Protein AF-A0A8T4MKY1-F1 (afdb_monomer_lite)

Radius of gyration: 31.66 Å; chains: 1; bounding box: 61×60×86 Å

Foldseek 3Di:
DVVVVVVLVVVLVVVVVVVVVVVVVVVVVCVVVVVVVVVVCVVVLVVVCVLLVHHSPDPCVVLLVVQLVVQLVVQLVVVCPDPVCPPPVPVSNVVSNVVSSVVSSPDDPVRSVVVCVVVVVVVLLCVLVVVVVVLLCCLLPPDPDPVSSLVSLVSVLVVLVVVLVVVVVVVCVPDPPPCVVSNVSSVVSNVVSVVCNVCVVVVSVVVVVVVVVVVVVVVLVVQLVVLVVVLVVLVVVVVVPPDPVVSVVVNVVSVVVNVVSVVVD

Sequence (265 aa):
MIKKEIALIIFGVLLIGALIGFVSAASSLANDFGTMFDEFSGVISVFFSKILGESADSSMFFQRCLILLVVYGIIYTVLNRMSLFQGSSFLLFFTSAAVAVLGVKFLDADFIQAVLLPYAALGGSIAIFLPFLIYFMFVHTSVKGTFGRRAAWVVFALVFMAIYISKGFVSGEAGNDTTNWFGGMYIFGIILVICAFIFDSQIHMYFEYGKLGRTMSNFHQASYVTIVTELDKLEKARDAGMDTRTYHARKKVLMERLKEHASGM

Structure (mmCIF, N/CA/C/O backbone):
data_AF-A0A8T4MKY1-F1
#
_entry.id   AF-A0A8T4MKY1-F1
#
loop_
_atom_site.group_PDB
_atom_site.id
_atom_site.type_symbol
_atom_site.label_atom_id
_atom_site.label_alt_id
_atom_site.label_comp_id
_atom_site.label_asym_id
_atom_site.label_entity_id
_atom_site.label_seq_id
_atom_site.pdbx_PDB_ins_code
_atom_site.Cartn_x
_atom_site.Cartn_y
_atom_site.Cartn_z
_atom_site.occupancy
_atom_site.B_iso_or_equiv
_atom_site.auth_seq_id
_atom_site.auth_comp_id
_atom_site.auth_asym_id
_atom_site.auth_atom_id
_atom_site.pdbx_PDB_model_num
ATOM 1 N N . MET A 1 1 ? -31.139 -23.540 9.157 1.00 54.53 1 MET A N 1
ATOM 2 C CA . MET A 1 1 ? -29.686 -23.319 8.959 1.00 54.53 1 MET A CA 1
ATOM 3 C C . MET A 1 1 ? -29.259 -23.420 7.495 1.00 54.53 1 MET A C 1
ATOM 5 O O . MET A 1 1 ? -28.625 -22.487 7.027 1.00 54.53 1 MET A O 1
ATOM 9 N N . ILE A 1 2 ? -29.701 -24.436 6.746 1.00 58.06 2 ILE A N 1
ATOM 10 C CA . ILE A 1 2 ? -29.300 -24.723 5.348 1.00 58.06 2 ILE A CA 1
ATOM 11 C C . ILE A 1 2 ? -29.408 -23.525 4.368 1.00 58.06 2 ILE A C 1
ATOM 13 O O . ILE A 1 2 ? -28.548 -23.344 3.512 1.00 58.06 2 ILE A O 1
ATOM 17 N N . LYS A 1 3 ? -30.405 -22.636 4.513 1.00 65.62 3 LYS A N 1
ATOM 18 C CA . LYS A 1 3 ? -30.604 -21.498 3.586 1.00 65.62 3 LYS A CA 1
ATOM 19 C C . LYS A 1 3 ? -29.460 -20.468 3.581 1.00 65.62 3 LYS A C 1
ATOM 21 O O . LYS A 1 3 ? -29.221 -19.850 2.551 1.00 65.62 3 LYS A O 1
ATOM 26 N N . LYS A 1 4 ? -28.756 -20.270 4.706 1.00 62.97 4 LYS A N 1
ATOM 27 C CA . LYS A 1 4 ? -27.643 -19.301 4.785 1.00 62.97 4 LYS A CA 1
ATOM 28 C C . LYS A 1 4 ? -26.356 -19.843 4.166 1.00 62.97 4 LYS A C 1
ATOM 30 O O . LYS A 1 4 ? -25.626 -19.083 3.546 1.00 62.97 4 LYS A O 1
ATOM 35 N N . GLU A 1 5 ? -26.104 -21.140 4.306 1.00 66.31 5 GLU A N 1
ATOM 36 C CA . GLU A 1 5 ? -24.913 -21.787 3.744 1.00 66.31 5 GLU A CA 1
ATOM 37 C C . GLU A 1 5 ? -25.010 -21.889 2.221 1.00 66.31 5 GLU A C 1
ATOM 39 O O . GLU A 1 5 ? -24.061 -21.543 1.524 1.00 66.31 5 GLU A O 1
ATOM 44 N N . ILE A 1 6 ? -26.194 -22.226 1.696 1.00 73.44 6 ILE A N 1
ATOM 45 C CA . ILE A 1 6 ? -26.449 -22.232 0.248 1.00 73.44 6 ILE A CA 1
ATOM 46 C C . ILE A 1 6 ? -26.287 -20.825 -0.345 1.00 73.44 6 ILE A C 1
ATOM 48 O O . ILE A 1 6 ? -25.648 -20.671 -1.382 1.00 73.44 6 ILE A O 1
ATOM 52 N N . ALA A 1 7 ? -26.799 -19.785 0.323 1.00 66.44 7 ALA A N 1
ATOM 53 C CA . ALA A 1 7 ? -26.628 -18.407 -0.139 1.00 66.44 7 ALA A CA 1
ATOM 54 C C . ALA A 1 7 ? -25.150 -17.979 -0.185 1.00 66.44 7 ALA A C 1
ATOM 56 O O . ALA A 1 7 ? -24.751 -17.257 -1.093 1.00 66.44 7 ALA A O 1
ATOM 57 N N . LEU A 1 8 ? -24.332 -18.451 0.760 1.00 64.56 8 LEU A N 1
ATOM 58 C CA . LEU A 1 8 ? -22.906 -18.133 0.826 1.00 64.56 8 LEU A CA 1
ATOM 59 C C . LEU A 1 8 ? -22.108 -18.848 -0.275 1.00 64.56 8 LEU A C 1
ATOM 61 O O . LEU A 1 8 ? -21.219 -18.243 -0.867 1.00 64.56 8 LEU A O 1
ATOM 65 N N . ILE A 1 9 ? -22.473 -20.091 -0.608 1.00 70.06 9 ILE A N 1
ATOM 66 C CA . ILE A 1 9 ? -21.891 -20.834 -1.737 1.00 70.06 9 ILE A CA 1
ATOM 67 C C . ILE A 1 9 ? -22.265 -20.172 -3.065 1.00 70.06 9 ILE A C 1
ATOM 69 O O . ILE A 1 9 ? -21.386 -19.911 -3.881 1.00 70.06 9 ILE A O 1
ATOM 73 N N . ILE A 1 10 ? -23.546 -19.845 -3.265 1.00 72.19 10 ILE A N 1
ATOM 74 C CA . ILE A 1 10 ? -24.015 -19.161 -4.479 1.00 72.19 10 ILE A CA 1
ATOM 75 C C . ILE A 1 10 ? -23.297 -17.822 -4.635 1.00 72.19 10 ILE A C 1
ATOM 77 O O . ILE A 1 10 ? -22.797 -17.524 -5.713 1.00 72.19 10 ILE A O 1
ATOM 81 N N . PHE A 1 11 ? -23.185 -17.045 -3.556 1.00 68.19 11 PHE A N 1
ATOM 82 C CA . PHE A 1 11 ? -22.471 -15.774 -3.570 1.00 68.19 11 PHE A CA 1
ATOM 83 C C . PHE A 1 11 ? -20.975 -15.951 -3.870 1.00 68.19 11 PHE A C 1
ATOM 85 O O . PHE A 1 11 ? -20.428 -15.190 -4.660 1.00 68.19 11 PHE A O 1
ATOM 92 N N . GLY A 1 12 ? -20.322 -16.976 -3.313 1.00 69.25 12 GLY A N 1
ATOM 93 C CA . GLY A 1 12 ? -18.930 -17.307 -3.626 1.00 69.25 12 GLY A CA 1
ATOM 94 C C . GLY A 1 12 ? -18.722 -17.645 -5.104 1.00 69.25 12 GLY A C 1
ATOM 95 O O . GLY A 1 12 ? -17.809 -17.115 -5.728 1.00 69.25 12 GLY A O 1
ATOM 96 N N . VAL A 1 13 ? -19.609 -18.453 -5.691 1.00 67.81 13 VAL A N 1
ATOM 97 C CA . VAL A 1 13 ? -19.578 -18.788 -7.126 1.00 67.81 13 VAL A CA 1
ATOM 98 C C . VAL A 1 13 ? -19.809 -17.547 -7.993 1.00 67.81 13 VAL A C 1
ATOM 100 O O . VAL A 1 13 ? -19.106 -17.345 -8.980 1.00 67.81 13 VAL A O 1
ATOM 103 N N . LEU A 1 14 ? -20.743 -16.677 -7.601 1.00 57.62 14 LEU A N 1
ATOM 104 C CA . LEU A 1 14 ? -21.032 -15.421 -8.301 1.00 57.62 14 LEU A CA 1
ATOM 105 C C . LEU A 1 14 ? -19.845 -14.450 -8.240 1.00 57.62 14 LEU A C 1
ATOM 107 O O . LEU A 1 14 ? -19.533 -13.793 -9.229 1.00 57.62 14 LEU A O 1
ATOM 111 N N . LEU A 1 15 ? -19.145 -14.401 -7.105 1.00 58.69 15 LEU A N 1
ATOM 112 C CA . LEU A 1 15 ? -17.964 -13.564 -6.911 1.00 58.69 15 LEU A CA 1
ATOM 113 C C . LEU A 1 15 ? -16.771 -14.091 -7.722 1.00 58.69 15 LEU A C 1
ATOM 115 O O . LEU A 1 15 ? -16.086 -13.301 -8.362 1.00 58.69 15 LEU A O 1
ATOM 119 N N . ILE A 1 16 ? -16.577 -15.412 -7.797 1.00 59.62 16 ILE A N 1
ATOM 120 C CA . ILE A 1 16 ? -15.587 -16.030 -8.697 1.00 59.62 16 ILE A CA 1
ATOM 121 C C . ILE A 1 16 ? -15.914 -15.700 -10.162 1.00 59.62 16 ILE A C 1
ATOM 123 O O . ILE A 1 16 ? -15.028 -15.282 -10.904 1.00 59.62 16 ILE A O 1
ATOM 127 N N . GLY A 1 17 ? -17.182 -15.807 -10.571 1.00 56.41 17 GLY A N 1
ATOM 128 C CA . GLY A 1 17 ? -17.628 -15.429 -11.917 1.00 56.41 17 GLY A CA 1
ATOM 129 C C . GLY A 1 17 ? -17.399 -13.947 -12.234 1.00 56.41 17 GLY A C 1
ATOM 130 O O . GLY A 1 17 ? -16.915 -13.611 -13.313 1.00 56.41 17 GLY A O 1
ATOM 131 N N . ALA A 1 18 ? -17.668 -13.058 -11.274 1.00 51.75 18 ALA A N 1
ATOM 132 C CA . ALA A 1 18 ? -17.413 -11.626 -11.411 1.00 51.75 18 ALA A CA 1
ATOM 133 C C . ALA A 1 18 ? -15.913 -11.309 -11.517 1.00 51.75 18 ALA A C 1
ATOM 135 O O . ALA A 1 18 ? -15.527 -10.446 -12.301 1.00 51.75 18 ALA A O 1
ATOM 136 N N . LEU A 1 19 ? -15.059 -12.032 -10.785 1.00 48.94 19 LEU A N 1
ATOM 137 C CA . LEU A 1 19 ? -13.605 -11.894 -10.883 1.00 48.94 19 LEU A CA 1
ATOM 138 C C . LEU A 1 19 ? -13.069 -12.391 -1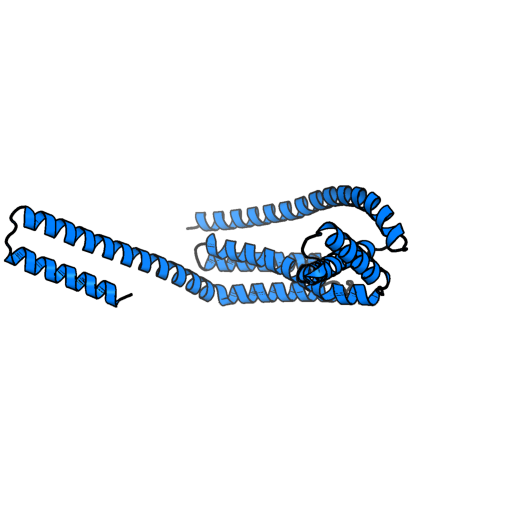2.233 1.00 48.94 19 LEU A C 1
ATOM 140 O O . LEU A 1 19 ? -12.197 -11.741 -12.802 1.00 48.94 19 LEU A O 1
ATOM 144 N N . ILE A 1 20 ? -13.627 -13.469 -12.798 1.00 52.19 20 ILE A N 1
ATOM 145 C CA . ILE A 1 20 ? -13.303 -13.921 -14.166 1.00 52.19 20 ILE A CA 1
ATOM 146 C C . ILE A 1 20 ? -13.695 -12.843 -15.188 1.00 52.19 20 ILE A C 1
ATOM 148 O O . ILE A 1 20 ? -12.909 -12.519 -16.078 1.00 52.19 20 ILE A O 1
ATOM 152 N N . GLY A 1 21 ? -14.874 -12.234 -15.021 1.00 49.88 21 GLY A N 1
ATOM 153 C CA . GLY A 1 21 ? -15.323 -11.104 -15.835 1.00 49.88 21 GLY A CA 1
ATOM 154 C C . GLY A 1 21 ? -14.415 -9.879 -15.709 1.00 49.88 21 GLY A C 1
ATOM 155 O O . GLY A 1 21 ? -14.129 -9.238 -16.712 1.00 49.88 21 GLY A O 1
ATOM 156 N N . PHE A 1 22 ? -13.892 -9.591 -14.515 1.00 46.44 22 PHE A N 1
ATOM 157 C CA . PHE A 1 22 ? -12.936 -8.503 -14.286 1.00 46.44 22 PHE A CA 1
ATOM 158 C C . PHE A 1 22 ? -11.580 -8.771 -14.954 1.00 46.44 22 PHE A C 1
ATOM 160 O O . PHE A 1 22 ? -10.978 -7.857 -15.506 1.00 46.44 22 PHE A O 1
ATOM 167 N N . VAL A 1 23 ? -11.119 -10.027 -14.967 1.00 53.25 23 VAL A N 1
ATOM 168 C CA . VAL A 1 23 ? -9.895 -10.443 -15.675 1.00 53.25 23 VAL A CA 1
ATOM 169 C C . VAL A 1 23 ? -10.087 -10.392 -17.198 1.00 53.25 23 VAL A C 1
ATOM 171 O O . VAL A 1 23 ? -9.196 -9.943 -17.915 1.00 53.25 23 VAL A O 1
ATOM 174 N N . SER A 1 24 ? -11.262 -10.768 -17.710 1.00 45.81 24 SER A N 1
ATOM 175 C CA . SER A 1 24 ? -11.603 -10.611 -19.134 1.00 45.81 24 S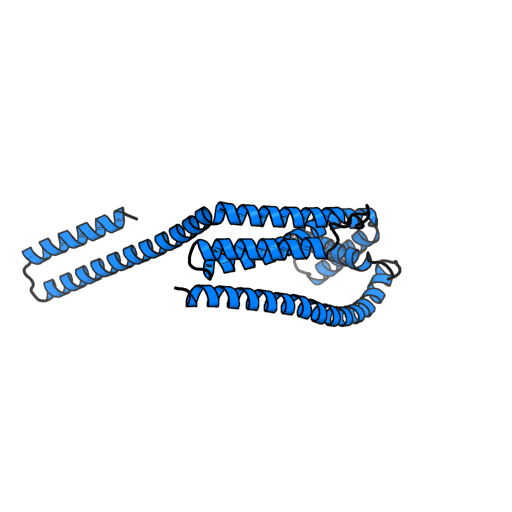ER A CA 1
ATOM 176 C C . SER A 1 24 ? -11.794 -9.145 -19.541 1.00 45.81 24 SER A C 1
ATOM 178 O O . SER A 1 24 ? -11.291 -8.725 -20.581 1.00 45.81 24 SER A O 1
ATOM 180 N N . ALA A 1 25 ? -12.436 -8.325 -18.710 1.00 48.34 25 ALA A N 1
ATOM 181 C CA . ALA A 1 25 ? -12.542 -6.886 -18.938 1.00 48.34 25 ALA A CA 1
ATOM 182 C C . ALA A 1 25 ? -11.169 -6.207 -18.864 1.00 48.34 25 ALA A C 1
ATOM 184 O O . ALA A 1 25 ? -10.906 -5.307 -19.651 1.00 48.34 25 ALA A O 1
ATOM 185 N N . ALA A 1 26 ? -10.262 -6.683 -18.004 1.00 48.16 26 ALA A N 1
ATOM 186 C CA . ALA A 1 26 ? -8.871 -6.248 -18.006 1.00 48.16 26 ALA A CA 1
ATOM 187 C C . ALA A 1 26 ? -8.167 -6.592 -19.326 1.00 48.16 26 ALA A C 1
ATOM 189 O O . ALA A 1 26 ? -7.368 -5.788 -19.777 1.00 48.16 26 ALA A O 1
ATOM 190 N N . SER A 1 27 ? -8.483 -7.717 -19.981 1.00 55.34 27 SER A N 1
ATOM 191 C CA . SER A 1 27 ? -7.930 -8.022 -21.311 1.00 55.34 27 SER A CA 1
ATOM 192 C C . SER A 1 27 ? -8.499 -7.133 -22.425 1.00 55.34 27 SER A C 1
ATOM 194 O O . SER A 1 27 ? -7.735 -6.655 -23.253 1.00 55.34 27 SER A O 1
ATOM 196 N N . SER A 1 28 ? -9.802 -6.824 -22.410 1.00 67.25 28 SER A N 1
ATOM 197 C CA . SER A 1 28 ? -10.401 -5.868 -23.358 1.00 67.25 28 SER A CA 1
ATOM 198 C C . SER A 1 28 ? -9.856 -4.457 -23.147 1.00 67.25 28 SER A C 1
ATOM 200 O O . SER A 1 28 ? -9.446 -3.804 -24.095 1.00 67.25 28 SER A O 1
ATOM 202 N N . LEU A 1 29 ? -9.788 -4.013 -21.892 1.00 55.62 29 LEU A N 1
ATOM 203 C CA . LEU A 1 29 ? -9.257 -2.706 -21.529 1.00 55.62 29 LEU A CA 1
ATOM 204 C C . LEU A 1 29 ? -7.748 -2.630 -21.786 1.00 55.62 29 LEU A C 1
ATOM 206 O O . LEU A 1 29 ? -7.271 -1.580 -22.185 1.00 55.62 29 LEU A O 1
ATOM 210 N N . ALA A 1 30 ? -7.000 -3.726 -21.622 1.00 60.38 30 ALA A N 1
ATOM 211 C CA . ALA A 1 30 ? -5.594 -3.809 -22.013 1.00 60.38 30 ALA A CA 1
ATOM 212 C C . ALA A 1 30 ? -5.409 -3.749 -23.533 1.00 60.38 30 ALA A C 1
ATOM 214 O O . ALA A 1 30 ? -4.438 -3.151 -23.976 1.00 60.38 30 ALA A O 1
ATOM 215 N N . ASN A 1 31 ? -6.325 -4.317 -24.322 1.00 72.38 31 ASN A N 1
ATOM 216 C CA . ASN A 1 31 ? -6.290 -4.198 -25.780 1.00 72.38 31 ASN A CA 1
ATOM 217 C C . ASN A 1 31 ? -6.609 -2.762 -26.225 1.00 72.38 31 ASN A C 1
ATOM 219 O O . ASN A 1 31 ? -5.872 -2.211 -27.037 1.00 72.38 31 ASN A O 1
ATOM 223 N N . ASP A 1 32 ? -7.628 -2.125 -25.639 1.00 73.19 32 ASP A N 1
ATOM 224 C CA . ASP A 1 32 ? -7.989 -0.731 -25.939 1.00 73.19 32 ASP A CA 1
ATOM 225 C C . ASP A 1 32 ? -6.877 0.243 -25.505 1.00 73.19 32 ASP A C 1
ATOM 227 O O . ASP A 1 32 ? -6.453 1.111 -26.274 1.00 73.19 32 ASP A O 1
ATOM 231 N N . PHE A 1 33 ? -6.325 0.058 -24.298 1.00 61.97 33 PHE A N 1
ATOM 232 C CA . PHE A 1 33 ? -5.139 0.794 -23.855 1.00 61.97 33 PHE A CA 1
ATOM 233 C C . PHE A 1 33 ? -3.919 0.483 -24.714 1.00 61.97 33 PHE A C 1
ATOM 235 O O . PHE A 1 33 ? -3.130 1.389 -24.951 1.00 61.97 33 PHE A O 1
ATOM 242 N N . GLY A 1 34 ? -3.769 -0.755 -25.184 1.00 72.69 34 GLY A N 1
ATOM 243 C CA . GLY A 1 34 ? -2.710 -1.167 -26.100 1.00 72.69 34 GLY A CA 1
ATOM 244 C C . GLY A 1 34 ? -2.767 -0.350 -27.380 1.00 72.69 34 GLY A C 1
ATOM 245 O O . GLY A 1 34 ? -1.807 0.339 -27.692 1.00 72.69 34 GLY A O 1
ATOM 246 N N . THR A 1 35 ? -3.930 -0.289 -28.031 1.00 79.00 35 THR A N 1
ATOM 247 C CA . THR A 1 35 ? -4.102 0.506 -29.256 1.00 79.00 35 THR A CA 1
ATOM 248 C C . THR A 1 35 ? -3.859 2.001 -29.042 1.00 79.00 35 THR A C 1
ATOM 250 O O . THR A 1 35 ? -3.150 2.626 -29.827 1.00 79.00 35 THR A O 1
ATOM 253 N N . MET A 1 36 ? -4.361 2.580 -27.943 1.00 73.44 36 MET A N 1
ATOM 254 C CA . MET A 1 36 ? -4.127 3.994 -27.625 1.00 73.44 36 MET A CA 1
ATOM 255 C C . MET A 1 36 ? -2.647 4.269 -27.315 1.00 73.44 36 MET A C 1
ATOM 257 O O . MET A 1 36 ? -2.106 5.323 -27.657 1.00 73.44 36 MET A O 1
ATOM 261 N N . PHE A 1 37 ? -1.980 3.324 -26.652 1.00 73.88 37 PHE A N 1
ATOM 262 C CA . PHE A 1 37 ? -0.567 3.418 -26.322 1.00 73.88 37 PHE A CA 1
ATOM 263 C C . PHE A 1 37 ? 0.320 3.215 -27.550 1.00 73.88 37 PHE A C 1
ATOM 265 O O . PHE A 1 37 ? 1.330 3.900 -27.669 1.00 73.88 37 PHE A O 1
ATOM 272 N N . ASP A 1 38 ? -0.058 2.353 -28.487 1.00 78.88 38 ASP A N 1
ATOM 273 C CA . ASP A 1 38 ? 0.660 2.146 -29.744 1.00 78.88 38 ASP A CA 1
ATOM 274 C C . ASP A 1 38 ? 0.634 3.424 -30.596 1.00 78.88 38 ASP A C 1
ATOM 276 O O . ASP A 1 38 ? 1.676 3.883 -31.067 1.00 78.88 38 ASP A O 1
ATOM 280 N N . GLU A 1 39 ? -0.519 4.093 -30.692 1.00 81.75 39 GLU A N 1
ATOM 281 C CA . GLU A 1 39 ? -0.634 5.389 -31.376 1.00 81.75 39 GLU A CA 1
ATOM 282 C C . GLU A 1 39 ? 0.199 6.487 -30.692 1.00 81.75 39 GLU A C 1
ATOM 284 O O . GLU A 1 39 ? 0.942 7.233 -31.341 1.00 81.75 39 GLU A O 1
ATOM 289 N N . PHE A 1 40 ? 0.123 6.572 -29.362 1.00 78.06 40 PHE A N 1
ATOM 290 C CA . PHE A 1 40 ? 0.871 7.558 -28.583 1.00 78.06 40 PHE A CA 1
ATOM 291 C C . PHE A 1 40 ? 2.386 7.302 -28.607 1.00 78.06 40 PHE A C 1
ATOM 293 O O . PHE A 1 40 ? 3.188 8.233 -28.748 1.00 78.06 40 PHE A O 1
ATOM 300 N N . SER A 1 41 ? 2.791 6.036 -28.512 1.00 77.06 41 SER A N 1
ATOM 301 C CA . SER A 1 41 ? 4.187 5.610 -28.571 1.00 77.06 41 SER A CA 1
ATOM 302 C C . SER A 1 41 ? 4.784 5.848 -29.955 1.00 77.06 41 SER A C 1
ATOM 304 O O . SER A 1 41 ? 5.953 6.213 -30.037 1.00 77.06 41 SER A O 1
ATOM 306 N N . GLY A 1 42 ? 3.995 5.782 -31.031 1.00 82.62 42 GLY A N 1
ATOM 307 C CA . GLY A 1 42 ? 4.419 6.187 -32.372 1.00 82.62 42 GLY A CA 1
ATOM 308 C C . GLY A 1 42 ? 4.912 7.638 -32.423 1.00 82.62 42 GLY A C 1
ATOM 309 O O . GLY A 1 42 ? 6.016 7.910 -32.893 1.00 82.62 42 GLY A O 1
ATOM 310 N N . VAL A 1 43 ? 4.153 8.584 -31.862 1.00 83.31 43 VAL A N 1
ATOM 311 C CA . VAL A 1 43 ? 4.543 10.009 -31.844 1.00 83.31 43 VAL A CA 1
ATOM 312 C C . VAL A 1 43 ? 5.746 10.251 -30.930 1.00 83.31 43 VAL A C 1
ATOM 314 O O . VAL A 1 43 ? 6.689 10.963 -31.291 1.00 83.31 43 VAL A O 1
ATOM 317 N N . ILE A 1 44 ? 5.738 9.639 -29.746 1.00 81.31 44 ILE A N 1
ATOM 318 C CA . ILE A 1 44 ? 6.810 9.792 -28.760 1.00 81.31 44 ILE A CA 1
ATOM 319 C C . ILE A 1 44 ? 8.113 9.157 -29.248 1.00 81.31 44 ILE A C 1
ATOM 321 O O . ILE A 1 44 ? 9.178 9.759 -29.108 1.00 81.31 44 ILE A O 1
ATOM 325 N N . SER A 1 45 ? 8.054 7.973 -29.853 1.00 82.38 45 SER A N 1
ATOM 326 C CA . SER A 1 45 ? 9.234 7.249 -30.331 1.00 82.38 45 SER A CA 1
ATOM 327 C C . SER A 1 45 ? 9.987 8.035 -31.399 1.00 82.38 45 SER A C 1
ATOM 329 O O . SER A 1 45 ? 11.213 8.064 -31.366 1.00 82.38 45 SER A O 1
ATOM 331 N N . VAL A 1 46 ? 9.307 8.773 -32.284 1.00 84.69 46 VAL A N 1
ATOM 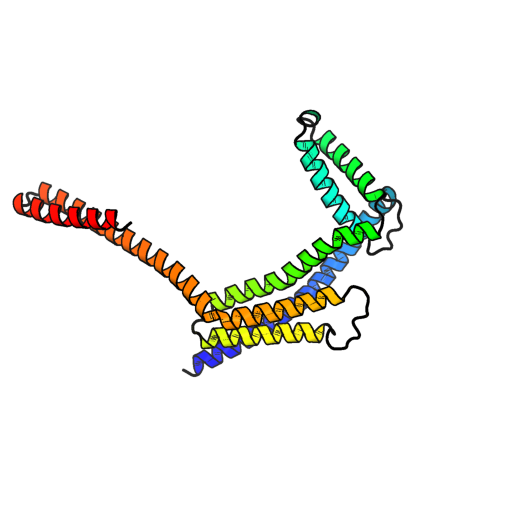332 C CA . VAL A 1 46 ? 9.974 9.642 -33.272 1.00 84.69 46 VAL A CA 1
ATOM 333 C C . VAL A 1 46 ? 10.750 10.774 -32.593 1.00 84.69 46 VAL A C 1
ATOM 335 O O . VAL A 1 46 ? 11.857 11.112 -33.016 1.00 84.69 46 VAL A O 1
ATOM 338 N N . PHE A 1 47 ? 10.203 11.362 -31.529 1.00 84.44 47 PHE A N 1
ATOM 339 C CA . PHE A 1 47 ? 10.881 12.426 -30.788 1.00 84.44 47 PHE A CA 1
ATOM 340 C C . PHE A 1 47 ? 12.083 11.889 -29.999 1.00 84.44 47 PHE A C 1
ATOM 342 O O . PHE A 1 47 ? 13.186 12.432 -30.077 1.00 84.44 47 PHE A O 1
ATOM 349 N N . PHE A 1 48 ? 11.891 10.786 -29.277 1.00 82.81 48 PHE A N 1
ATOM 350 C CA . PHE A 1 48 ? 12.925 10.202 -28.427 1.00 82.81 48 PHE A CA 1
ATOM 351 C C . PHE A 1 48 ? 14.001 9.446 -29.207 1.00 82.81 48 PHE A C 1
ATOM 353 O O . PHE A 1 48 ? 15.155 9.504 -28.800 1.00 82.81 48 PHE A O 1
ATOM 360 N N . SER A 1 49 ? 13.688 8.801 -30.332 1.00 83.88 49 SER A N 1
ATOM 361 C CA . SER A 1 49 ? 14.701 8.147 -31.181 1.00 83.88 49 SER A CA 1
ATOM 362 C C . SER A 1 49 ? 15.726 9.155 -31.702 1.00 83.88 49 SER A C 1
ATOM 364 O O . SER A 1 49 ? 16.924 8.881 -31.692 1.00 83.88 49 SER A O 1
ATOM 366 N N . LYS A 1 50 ? 15.291 10.376 -32.044 1.00 86.94 50 LYS A N 1
ATOM 367 C CA . LYS A 1 50 ? 16.194 11.473 -32.432 1.00 86.94 50 LYS A CA 1
ATOM 368 C C . LYS A 1 50 ? 17.076 11.969 -31.285 1.00 86.94 50 LYS A C 1
ATOM 370 O O . LYS A 1 50 ? 18.214 12.361 -31.526 1.00 86.94 50 LYS A O 1
ATOM 375 N N . ILE A 1 51 ? 16.564 11.981 -30.054 1.00 84.44 51 ILE A N 1
ATOM 376 C CA . ILE A 1 51 ? 17.285 12.504 -28.881 1.00 84.44 51 ILE A CA 1
ATOM 377 C C . ILE A 1 51 ? 18.239 11.455 -28.294 1.00 84.44 51 ILE A C 1
ATOM 379 O O . ILE A 1 51 ? 19.400 11.758 -28.002 1.00 84.44 51 ILE A O 1
ATOM 383 N N . LEU A 1 52 ? 17.753 10.225 -28.132 1.00 80.62 52 LEU A N 1
ATOM 384 C CA . LEU A 1 52 ? 18.488 9.102 -27.554 1.00 80.62 52 LEU A CA 1
ATOM 385 C C . LEU A 1 52 ? 19.420 8.431 -28.575 1.00 80.62 52 LEU A C 1
ATOM 387 O O . LEU A 1 52 ? 20.413 7.839 -28.170 1.00 80.62 52 LEU A O 1
ATOM 391 N N . GLY A 1 53 ? 19.175 8.603 -29.879 1.00 77.25 53 GLY A N 1
ATOM 392 C CA . GLY A 1 53 ? 20.063 8.138 -30.949 1.00 77.25 53 GLY A CA 1
ATOM 393 C C . GLY A 1 53 ? 19.963 6.643 -31.259 1.00 77.25 53 GLY A C 1
ATOM 394 O O . GLY A 1 53 ? 20.893 6.093 -31.839 1.00 77.25 53 GLY A O 1
ATOM 395 N N . GLU A 1 54 ? 18.865 5.990 -30.880 1.00 69.94 54 GLU A N 1
ATOM 396 C CA . GLU A 1 54 ? 18.664 4.546 -31.036 1.00 69.94 54 GLU A CA 1
ATOM 397 C C . GLU A 1 54 ? 17.361 4.265 -31.804 1.00 69.94 54 GLU A C 1
ATOM 399 O O . GLU A 1 54 ? 16.377 5.003 -31.672 1.00 69.94 54 GLU A O 1
ATOM 404 N N . SER A 1 55 ? 17.363 3.223 -32.641 1.00 59.34 55 SER A N 1
ATOM 405 C CA . SER A 1 55 ? 16.188 2.765 -33.388 1.00 59.34 55 SER A CA 1
ATOM 406 C C . SER A 1 55 ? 15.085 2.301 -32.429 1.00 59.34 55 SER A C 1
ATOM 408 O O . SER A 1 55 ? 15.345 1.590 -31.462 1.00 59.34 55 SER A O 1
ATOM 410 N N . ALA A 1 56 ? 13.842 2.693 -32.719 1.00 56.16 56 ALA A N 1
ATOM 411 C CA . ALA A 1 56 ? 12.640 2.495 -31.898 1.00 56.16 56 ALA A CA 1
ATOM 412 C C . ALA A 1 56 ? 12.190 1.026 -31.707 1.00 56.16 56 ALA A C 1
ATOM 414 O O . ALA A 1 56 ? 11.087 0.784 -31.230 1.00 56.16 56 ALA A O 1
ATOM 415 N N . ASP A 1 57 ? 13.021 0.051 -32.069 1.00 57.94 57 ASP A N 1
ATOM 416 C CA . ASP A 1 57 ? 12.619 -1.350 -32.237 1.00 57.94 57 ASP A CA 1
ATOM 417 C C . ASP A 1 57 ? 12.691 -2.209 -30.965 1.00 57.94 57 ASP A C 1
ATOM 419 O O . ASP A 1 57 ? 12.495 -3.419 -31.022 1.00 57.94 57 ASP A O 1
ATOM 423 N N . SER A 1 58 ? 12.982 -1.649 -29.792 1.00 61.84 58 SER A N 1
ATOM 424 C CA . SER A 1 58 ? 13.339 -2.472 -28.636 1.00 61.84 58 SER A CA 1
ATOM 425 C C . SER A 1 58 ? 12.432 -2.234 -27.438 1.00 61.84 58 SER A C 1
ATOM 427 O O . SER A 1 58 ? 12.145 -1.108 -27.034 1.00 61.84 58 SER A O 1
ATOM 429 N N . SER A 1 59 ? 12.059 -3.332 -26.785 1.00 71.81 59 SER A N 1
ATOM 430 C CA . SER A 1 59 ? 11.493 -3.395 -25.430 1.00 71.81 59 SER A CA 1
ATOM 431 C C . SER A 1 59 ? 12.209 -2.497 -24.398 1.00 71.81 59 SER A C 1
ATOM 433 O O . SER A 1 59 ? 11.655 -2.206 -23.336 1.00 71.81 59 SER A O 1
ATOM 435 N N . MET A 1 60 ? 13.417 -2.018 -24.712 1.00 81.44 60 MET A N 1
ATOM 436 C CA . MET A 1 60 ? 14.213 -1.093 -23.912 1.00 81.44 60 MET A CA 1
ATOM 437 C C . MET A 1 60 ? 13.793 0.377 -24.030 1.00 81.44 60 MET A C 1
ATOM 439 O O . MET A 1 60 ? 14.141 1.166 -23.153 1.00 81.44 60 MET A O 1
ATOM 443 N N . PHE A 1 61 ? 13.026 0.775 -25.050 1.00 83.50 61 PHE A N 1
ATOM 444 C CA . PHE A 1 61 ? 12.566 2.160 -25.193 1.00 83.50 61 PHE A CA 1
ATOM 445 C C . PHE A 1 61 ? 11.782 2.617 -23.958 1.00 83.50 61 PHE A C 1
ATOM 447 O O . PHE A 1 61 ? 12.121 3.609 -23.309 1.00 83.50 61 PHE A O 1
ATOM 454 N N . PHE A 1 62 ? 10.778 1.826 -23.574 1.00 82.38 62 PHE A N 1
ATOM 455 C CA . PHE A 1 62 ? 9.955 2.097 -22.400 1.00 82.38 62 PHE A CA 1
ATOM 456 C C . PHE A 1 62 ? 10.783 2.104 -21.108 1.00 82.38 62 PHE A C 1
ATOM 458 O O . PHE A 1 62 ? 10.627 2.984 -20.260 1.00 82.38 62 PHE A O 1
ATOM 465 N N . GLN A 1 63 ? 11.714 1.156 -20.987 1.00 87.12 63 GLN A N 1
ATOM 466 C CA . GLN A 1 63 ? 12.637 1.037 -19.859 1.00 87.12 63 GLN A CA 1
ATOM 467 C C . GLN A 1 63 ? 13.508 2.292 -19.694 1.00 87.12 63 GLN A C 1
ATOM 469 O O . GLN A 1 63 ? 13.616 2.838 -18.594 1.00 87.12 63 GLN A O 1
ATOM 474 N N . ARG A 1 64 ? 14.067 2.807 -20.795 1.00 88.12 64 ARG A N 1
ATOM 475 C CA . ARG A 1 64 ? 14.862 4.042 -20.817 1.00 88.12 64 ARG A CA 1
ATOM 476 C C . ARG A 1 64 ? 14.023 5.274 -20.502 1.00 88.12 64 ARG A C 1
ATOM 478 O O . ARG A 1 64 ? 14.480 6.120 -19.737 1.00 88.12 64 ARG A O 1
ATOM 485 N N . CYS A 1 65 ? 12.796 5.369 -21.016 1.00 87.00 65 CYS A N 1
ATOM 486 C CA . CYS A 1 65 ? 11.873 6.448 -20.654 1.00 87.00 65 CYS A CA 1
ATOM 487 C C . CYS A 1 65 ? 11.572 6.457 -19.149 1.00 87.00 65 CYS A C 1
ATOM 489 O O . CYS A 1 65 ? 11.572 7.521 -18.528 1.00 87.00 65 CYS A O 1
ATOM 491 N N . LEU A 1 66 ? 11.363 5.284 -18.547 1.00 87.31 66 LEU A N 1
ATOM 492 C CA . LEU A 1 66 ? 11.101 5.168 -17.114 1.00 87.31 66 LEU A CA 1
ATOM 493 C C . LEU A 1 66 ? 12.314 5.613 -16.288 1.00 87.31 66 LEU A C 1
ATOM 495 O O . LEU A 1 66 ? 12.165 6.423 -15.372 1.00 87.31 66 LEU A O 1
ATOM 499 N N . ILE A 1 67 ? 13.521 5.165 -16.649 1.00 90.88 67 ILE A N 1
ATOM 500 C CA . ILE A 1 67 ? 14.756 5.624 -15.995 1.00 90.88 67 ILE A CA 1
ATOM 501 C C . ILE A 1 67 ? 14.946 7.130 -16.181 1.00 90.88 67 ILE A C 1
ATOM 503 O O . ILE A 1 67 ? 15.305 7.813 -15.226 1.00 90.88 67 ILE A O 1
ATOM 507 N N . LEU A 1 68 ? 14.658 7.672 -17.365 1.00 92.25 68 LEU A N 1
ATOM 508 C CA . LEU A 1 68 ? 14.754 9.105 -17.633 1.00 92.25 68 LEU A CA 1
ATOM 509 C C . LEU A 1 68 ? 13.851 9.915 -16.705 1.00 92.25 68 LEU A C 1
ATOM 511 O O . LEU A 1 68 ? 14.309 10.912 -16.154 1.00 92.25 68 LEU A O 1
ATOM 515 N N . LEU A 1 69 ? 12.614 9.469 -16.468 1.00 91.50 69 LEU A N 1
ATOM 516 C CA . LEU A 1 69 ? 11.708 10.115 -15.514 1.00 91.50 69 LEU A CA 1
ATOM 517 C C . LEU A 1 69 ? 12.232 10.046 -14.074 1.00 91.50 69 LEU A C 1
ATOM 519 O O . LEU A 1 69 ? 12.161 11.042 -13.352 1.00 91.50 69 LEU A O 1
ATOM 523 N N . VAL A 1 70 ? 12.784 8.902 -13.659 1.00 91.62 70 VAL A N 1
ATOM 524 C CA . VAL A 1 70 ? 13.366 8.731 -12.316 1.00 91.62 70 VAL A CA 1
ATOM 525 C C . VAL A 1 70 ? 14.579 9.646 -12.129 1.00 91.62 70 VAL A C 1
ATOM 527 O O . VAL A 1 70 ? 14.634 10.411 -11.165 1.00 91.62 70 VAL A O 1
ATOM 530 N N . VAL A 1 71 ? 15.529 9.616 -13.066 1.00 94.56 71 VAL A N 1
ATOM 531 C CA . VAL A 1 71 ? 16.746 10.439 -13.041 1.00 94.56 71 VAL A CA 1
ATOM 532 C C . VAL A 1 71 ? 16.389 11.925 -13.085 1.00 94.56 71 VAL A C 1
ATOM 534 O O . VAL A 1 71 ? 16.905 12.702 -12.281 1.00 94.56 71 VAL A O 1
ATOM 537 N N . TYR A 1 72 ? 15.449 12.315 -13.950 1.00 96.19 72 TYR A N 1
ATOM 538 C CA . TYR A 1 72 ? 14.911 13.671 -14.003 1.00 96.19 72 TYR A CA 1
ATOM 539 C C . TYR A 1 72 ? 14.325 14.105 -12.657 1.00 96.19 72 TYR A C 1
ATOM 541 O O . TYR A 1 72 ? 14.692 15.163 -12.152 1.00 96.19 72 TYR A O 1
ATOM 549 N N . GLY A 1 73 ? 13.469 13.287 -12.037 1.00 94.81 73 GLY A N 1
ATOM 550 C CA . GLY A 1 73 ? 12.851 13.602 -10.748 1.00 94.81 73 GLY A CA 1
ATOM 551 C C . GLY A 1 73 ? 13.874 13.798 -9.625 1.00 94.81 73 GLY A C 1
ATOM 552 O O . GLY A 1 73 ? 13.749 14.736 -8.831 1.00 94.81 73 GLY A O 1
ATOM 553 N N . ILE A 1 74 ? 14.919 12.965 -9.587 1.00 96.50 74 ILE A N 1
ATOM 554 C CA . ILE A 1 74 ? 16.020 13.090 -8.621 1.00 96.50 74 ILE A CA 1
ATOM 555 C C . ILE A 1 74 ? 16.789 14.395 -8.859 1.00 96.50 74 ILE A C 1
ATOM 557 O O . ILE A 1 74 ? 16.921 15.196 -7.933 1.00 96.50 74 ILE A O 1
ATOM 561 N N . ILE A 1 75 ? 17.250 14.645 -10.090 1.00 97.88 75 ILE A N 1
ATOM 562 C CA . ILE A 1 75 ? 18.019 15.852 -10.432 1.00 97.88 75 ILE A CA 1
ATOM 563 C C . ILE A 1 75 ? 17.190 17.107 -10.163 1.00 97.88 75 ILE A C 1
ATOM 565 O O . ILE A 1 75 ? 17.677 18.031 -9.517 1.00 97.88 75 ILE A O 1
ATOM 569 N N . TYR A 1 76 ? 15.930 17.133 -10.600 1.00 97.62 76 TYR A N 1
ATOM 570 C CA . TYR A 1 76 ? 15.014 18.245 -10.364 1.00 97.62 76 TYR A CA 1
ATOM 571 C C . TYR A 1 76 ? 14.870 18.532 -8.866 1.00 97.62 76 TYR A C 1
ATOM 573 O O . TYR A 1 76 ? 15.004 19.676 -8.437 1.00 97.62 76 TYR A O 1
ATOM 581 N N . THR A 1 77 ? 14.664 17.494 -8.048 1.00 97.25 77 THR A N 1
ATOM 582 C CA . THR A 1 77 ? 14.520 17.637 -6.591 1.00 97.25 77 THR A CA 1
ATOM 583 C C . THR A 1 77 ? 15.787 18.188 -5.940 1.00 97.25 77 THR A C 1
ATOM 585 O O . THR A 1 77 ? 15.695 19.022 -5.038 1.00 97.25 77 THR A O 1
ATOM 588 N N . VAL A 1 78 ? 16.965 17.748 -6.391 1.00 97.94 78 VAL A N 1
ATOM 589 C CA . VAL A 1 78 ? 18.257 18.233 -5.889 1.00 97.94 78 VAL A CA 1
ATOM 590 C C . VAL A 1 78 ? 18.487 19.689 -6.297 1.00 97.94 78 VAL A C 1
ATOM 592 O O . VAL A 1 78 ? 18.739 20.527 -5.431 1.00 97.94 78 VAL A O 1
ATOM 595 N N . LEU A 1 79 ? 18.336 20.018 -7.584 1.00 97.44 79 LEU A N 1
ATOM 596 C CA . LEU A 1 79 ? 18.539 21.375 -8.099 1.00 97.44 79 LEU A CA 1
ATOM 597 C C . LEU A 1 79 ? 17.546 22.377 -7.490 1.00 97.44 79 LEU A C 1
ATOM 599 O O . LEU A 1 79 ? 17.933 23.500 -7.181 1.00 97.44 79 LEU A O 1
ATOM 603 N N . ASN A 1 80 ? 16.301 21.967 -7.223 1.00 97.56 80 ASN A N 1
ATOM 604 C CA . ASN A 1 80 ? 15.285 22.821 -6.598 1.00 97.56 80 ASN A CA 1
ATOM 605 C C . ASN A 1 80 ? 15.653 23.259 -5.165 1.00 97.56 80 ASN A C 1
ATOM 607 O O . ASN A 1 80 ? 15.148 24.262 -4.666 1.00 97.56 80 ASN A O 1
ATOM 611 N N . ARG A 1 81 ? 16.535 22.520 -4.478 1.00 97.31 81 ARG A N 1
ATOM 612 C CA . ARG A 1 81 ? 17.019 22.893 -3.139 1.00 97.31 81 ARG A CA 1
ATOM 613 C C . ARG A 1 81 ? 18.193 23.873 -3.176 1.00 97.31 81 ARG A C 1
ATOM 615 O O . ARG A 1 81 ? 18.529 24.438 -2.139 1.00 97.31 81 ARG A O 1
ATOM 622 N N . MET A 1 82 ? 18.816 24.087 -4.334 1.00 97.81 82 MET A N 1
ATOM 623 C CA . MET A 1 82 ? 19.954 24.993 -4.478 1.00 97.81 82 MET A CA 1
ATOM 624 C C . MET A 1 82 ? 19.473 26.436 -4.657 1.00 97.81 82 MET A C 1
ATOM 626 O O . MET A 1 82 ? 18.632 26.714 -5.509 1.00 97.81 82 MET A O 1
ATOM 630 N N . SER A 1 83 ? 20.059 27.374 -3.909 1.00 97.75 83 SER A N 1
ATOM 631 C CA . SER A 1 83 ? 19.722 28.807 -3.984 1.00 97.75 83 SER A CA 1
ATOM 632 C C . SER A 1 83 ? 19.890 29.401 -5.387 1.00 97.75 83 SER A C 1
ATOM 634 O O . SER A 1 83 ? 19.151 30.304 -5.756 1.00 97.75 83 SER A O 1
ATOM 636 N N . LEU A 1 84 ? 20.802 28.853 -6.199 1.00 97.00 84 LEU A N 1
ATOM 637 C CA . LEU A 1 84 ? 21.049 29.282 -7.582 1.00 97.00 84 LEU A CA 1
ATOM 638 C C . LEU A 1 84 ? 19.844 29.104 -8.520 1.00 97.00 84 LEU A C 1
ATOM 640 O O . LEU A 1 84 ? 19.737 29.823 -9.508 1.00 97.00 84 LEU A O 1
ATOM 644 N N . PHE A 1 85 ? 18.949 28.157 -8.225 1.00 96.06 85 PHE A N 1
ATOM 645 C CA . PHE A 1 85 ? 17.763 27.877 -9.043 1.00 96.06 85 PHE A CA 1
ATOM 646 C C . PHE A 1 85 ? 16.468 28.410 -8.408 1.00 96.06 85 PHE A C 1
ATOM 648 O O . PHE A 1 85 ? 15.386 28.259 -8.980 1.00 96.06 85 PHE A O 1
ATOM 655 N N . GLN A 1 86 ? 16.559 29.066 -7.244 1.00 93.31 86 GLN A N 1
ATOM 656 C CA . GLN A 1 86 ? 15.413 29.695 -6.593 1.00 93.31 86 GLN A CA 1
ATOM 657 C C . GLN A 1 86 ? 15.029 30.970 -7.357 1.00 93.31 86 GLN A C 1
ATOM 659 O O . GLN A 1 86 ? 15.719 31.981 -7.292 1.00 93.31 86 GLN A O 1
ATOM 664 N N . GLY A 1 87 ? 13.922 30.911 -8.103 1.00 94.06 87 GLY A N 1
ATOM 665 C CA . GLY A 1 87 ? 13.350 32.057 -8.824 1.00 94.06 87 GLY A CA 1
ATOM 666 C C . GLY A 1 87 ? 13.158 31.852 -10.328 1.00 94.06 87 GLY A C 1
ATOM 667 O O . GLY A 1 87 ? 12.445 32.630 -10.954 1.00 94.06 87 GLY A O 1
ATOM 668 N N . SER A 1 88 ? 13.723 30.794 -10.918 1.00 96.56 88 SER A N 1
ATOM 669 C CA . SER A 1 88 ? 13.585 30.506 -12.352 1.00 96.56 88 SER A CA 1
ATOM 670 C C . SER A 1 88 ? 13.223 29.039 -12.612 1.00 96.56 88 SER A C 1
ATOM 672 O O . SER A 1 88 ? 14.039 28.227 -13.046 1.00 96.56 88 SER A O 1
ATOM 674 N N . SER A 1 89 ? 11.944 28.693 -12.416 1.00 95.81 89 SER A N 1
ATOM 675 C CA . SER A 1 89 ? 11.424 27.334 -12.664 1.00 95.81 89 SER A CA 1
ATOM 676 C C . SER A 1 89 ? 11.703 26.831 -14.085 1.00 95.81 89 SER A C 1
ATOM 678 O O . SER A 1 89 ? 11.906 25.638 -14.290 1.00 95.81 89 SER A O 1
ATOM 680 N N . PHE A 1 90 ? 11.775 27.743 -15.060 1.00 96.44 90 PHE A N 1
ATOM 681 C CA . PHE A 1 90 ? 12.154 27.421 -16.434 1.00 96.44 90 PHE A CA 1
ATOM 682 C C . PHE A 1 90 ? 13.605 26.925 -16.527 1.00 96.44 90 PHE A C 1
ATOM 684 O O . PHE A 1 90 ? 13.851 25.849 -17.063 1.00 96.44 90 PHE A O 1
ATOM 691 N N . LEU A 1 91 ? 14.568 27.655 -15.951 1.00 97.31 91 LEU A N 1
ATOM 692 C CA . LEU A 1 91 ? 15.978 27.250 -15.951 1.00 97.31 91 LEU A CA 1
ATOM 693 C C . LEU A 1 91 ? 16.153 25.898 -15.242 1.00 97.31 91 LEU A C 1
ATOM 695 O O . LEU A 1 91 ? 16.854 25.021 -15.748 1.00 97.31 91 LEU A O 1
ATOM 699 N N . LEU A 1 92 ? 15.473 25.720 -14.105 1.00 97.00 92 LEU A N 1
ATOM 700 C CA . LEU A 1 92 ? 15.455 24.474 -13.340 1.00 97.00 92 LEU A CA 1
ATOM 701 C C . LEU A 1 92 ? 14.963 23.291 -14.190 1.00 97.00 92 LEU A C 1
ATOM 703 O O . LEU A 1 92 ? 15.624 22.252 -14.240 1.00 97.00 92 LEU A O 1
ATOM 707 N N . PHE A 1 93 ? 13.837 23.458 -14.889 1.00 97.19 93 PHE A N 1
ATOM 708 C CA . PHE A 1 93 ? 13.258 22.437 -15.764 1.00 97.19 93 PHE A CA 1
ATOM 709 C C . PHE A 1 93 ? 14.209 22.048 -16.904 1.00 97.19 93 PHE A C 1
ATOM 711 O O . PHE A 1 93 ? 14.526 20.873 -17.066 1.00 97.19 93 PHE A O 1
ATOM 718 N N . PHE A 1 94 ? 14.727 23.020 -17.663 1.00 97.56 94 PHE A N 1
ATOM 719 C CA . PHE A 1 94 ? 15.606 22.728 -18.803 1.00 97.56 94 PHE A CA 1
ATOM 720 C C . PHE A 1 94 ? 16.938 22.117 -18.375 1.00 97.56 94 PHE A C 1
ATOM 722 O O . PHE A 1 94 ? 17.416 21.184 -19.017 1.00 97.56 94 PHE A O 1
ATOM 729 N N . THR A 1 95 ? 17.518 22.599 -17.274 1.00 97.69 95 THR A N 1
ATOM 730 C CA . THR A 1 95 ? 18.787 22.066 -16.761 1.00 97.69 95 THR A CA 1
ATOM 731 C C . THR A 1 95 ? 18.612 20.628 -16.282 1.00 97.69 95 THR A C 1
ATOM 733 O O . THR A 1 95 ? 19.388 19.756 -16.665 1.00 97.69 95 THR A O 1
ATOM 736 N N . SER A 1 96 ? 17.564 20.345 -15.502 1.00 97.75 96 SER A N 1
ATOM 737 C CA . SER A 1 96 ? 17.283 18.980 -15.038 1.00 97.75 96 SER A CA 1
ATOM 738 C C . SER A 1 96 ? 16.957 18.028 -16.190 1.00 97.75 96 SER A C 1
ATOM 740 O O . SER A 1 96 ? 17.482 16.916 -16.216 1.00 97.75 96 SER A O 1
ATOM 742 N N . ALA A 1 97 ? 16.173 18.469 -17.179 1.00 95.56 97 ALA A N 1
ATOM 743 C CA . ALA A 1 97 ? 15.871 17.685 -18.374 1.00 95.56 97 ALA A CA 1
ATOM 744 C C . ALA A 1 97 ? 17.129 17.388 -19.203 1.00 95.56 97 ALA A C 1
ATOM 746 O O . ALA A 1 97 ? 17.352 16.239 -19.579 1.00 95.56 97 ALA A O 1
ATOM 747 N N . ALA A 1 98 ? 17.986 18.386 -19.443 1.00 96.81 98 ALA A N 1
ATOM 748 C CA . ALA A 1 98 ? 19.223 18.208 -20.200 1.00 96.81 98 ALA A CA 1
ATOM 749 C C . ALA A 1 98 ? 20.177 17.218 -19.516 1.00 96.81 98 ALA A C 1
ATOM 751 O O . ALA A 1 98 ? 20.684 16.304 -20.167 1.00 96.81 98 ALA A O 1
ATOM 752 N N . VAL A 1 99 ? 20.381 17.353 -18.200 1.00 97.56 99 VAL A N 1
ATOM 753 C CA . VAL A 1 99 ? 21.242 16.435 -17.437 1.00 97.56 99 VAL A CA 1
ATOM 754 C C . VAL A 1 99 ? 20.644 15.025 -17.406 1.00 97.56 99 VAL A C 1
ATOM 756 O O . VAL A 1 99 ? 21.384 14.061 -17.567 1.00 97.56 99 VAL A O 1
ATOM 759 N N . ALA A 1 100 ? 19.321 14.880 -17.269 1.00 96.50 100 ALA A N 1
ATOM 760 C CA . ALA A 1 100 ? 18.668 13.571 -17.294 1.00 96.50 100 ALA A CA 1
ATOM 761 C C . ALA A 1 100 ? 18.787 12.875 -18.660 1.00 96.50 100 ALA A C 1
ATOM 763 O O . ALA A 1 100 ? 19.139 11.698 -18.717 1.00 96.50 100 ALA A O 1
ATOM 764 N N . VAL A 1 101 ? 18.553 13.604 -19.757 1.00 94.75 101 VAL A N 1
ATOM 765 C CA . VAL A 1 101 ? 18.710 13.090 -21.128 1.00 94.75 101 VAL A CA 1
ATOM 766 C C . VAL A 1 101 ? 20.149 12.644 -21.377 1.00 94.75 101 VAL A C 1
ATOM 768 O O . VAL A 1 101 ? 20.365 11.542 -21.876 1.00 94.75 101 VAL A O 1
ATOM 771 N N . LEU A 1 102 ? 21.133 13.468 -21.002 1.00 94.69 102 LEU A N 1
ATOM 772 C CA . LEU A 1 102 ? 22.547 13.110 -21.128 1.00 94.69 102 LEU A CA 1
ATOM 773 C C . LEU A 1 102 ? 22.898 11.899 -20.263 1.00 94.69 102 LEU A C 1
ATOM 775 O O . LEU A 1 102 ? 23.588 11.004 -20.738 1.00 94.69 102 LEU A O 1
ATOM 779 N N . GLY A 1 103 ? 22.392 11.847 -19.030 1.00 94.56 103 GLY A N 1
ATOM 780 C CA . GLY A 1 103 ? 22.621 10.737 -18.112 1.00 94.56 103 GLY A CA 1
ATOM 781 C C . GLY A 1 103 ? 22.137 9.408 -18.681 1.00 94.56 103 GLY A C 1
ATOM 782 O O . GLY A 1 103 ? 22.897 8.449 -18.692 1.00 94.56 103 GLY A O 1
ATOM 783 N N . VAL A 1 104 ? 20.909 9.358 -19.206 1.00 93.00 104 VAL A N 1
ATOM 784 C CA . VAL A 1 104 ? 20.326 8.120 -19.751 1.00 93.00 104 VAL A CA 1
ATOM 785 C C . VAL A 1 104 ? 20.926 7.723 -21.097 1.00 93.00 104 VAL A C 1
ATOM 787 O O . VAL A 1 104 ? 21.074 6.533 -21.357 1.00 93.00 104 VAL A O 1
ATOM 790 N N . LYS A 1 105 ? 21.316 8.689 -21.938 1.00 91.25 105 LYS A N 1
ATOM 791 C CA . LYS A 1 105 ? 21.879 8.427 -23.273 1.00 91.25 105 LYS A CA 1
ATOM 792 C C . LYS A 1 105 ? 23.123 7.533 -23.253 1.00 91.25 105 LYS A C 1
ATOM 794 O O . LYS A 1 105 ? 23.345 6.793 -24.203 1.00 91.25 105 LYS A O 1
ATOM 799 N N . PHE A 1 106 ? 23.937 7.624 -22.205 1.00 91.75 106 PHE A N 1
ATOM 800 C CA . PHE A 1 106 ? 25.188 6.871 -22.090 1.00 91.75 106 PHE A CA 1
ATOM 801 C C . PHE A 1 106 ? 25.083 5.646 -21.172 1.00 91.75 106 PHE A C 1
ATOM 803 O O . PHE A 1 106 ? 26.108 5.045 -20.857 1.00 91.75 106 PHE A O 1
ATOM 810 N N . LEU A 1 107 ? 23.879 5.277 -20.719 1.00 91.44 107 LEU A N 1
ATOM 811 C CA . LEU A 1 107 ? 23.702 4.063 -19.926 1.00 91.44 107 LEU A CA 1
ATOM 812 C C . LEU A 1 107 ? 23.719 2.824 -20.815 1.00 91.44 107 LEU A C 1
ATOM 814 O O . LEU A 1 107 ? 23.004 2.744 -21.812 1.00 91.44 107 LEU A O 1
ATOM 818 N N . ASP A 1 108 ? 24.501 1.839 -20.387 1.00 92.75 108 ASP A N 1
ATOM 819 C CA . ASP A 1 108 ? 24.513 0.515 -20.989 1.00 92.75 108 ASP A CA 1
ATOM 820 C C . ASP A 1 108 ? 23.191 -0.226 -20.723 1.00 92.75 108 ASP A C 1
ATOM 822 O O . ASP A 1 108 ? 22.539 -0.029 -19.689 1.00 92.75 108 ASP A O 1
ATOM 826 N N . ALA A 1 109 ? 22.795 -1.091 -21.653 1.00 89.50 109 ALA A N 1
ATOM 827 C CA . ALA A 1 109 ? 21.565 -1.873 -21.572 1.00 89.50 109 ALA A CA 1
ATOM 828 C C . ALA A 1 109 ? 21.543 -2.782 -20.332 1.00 89.50 109 ALA A C 1
ATOM 830 O O . ALA A 1 109 ? 20.534 -2.839 -19.624 1.00 89.50 109 ALA A O 1
ATOM 831 N N . ASP A 1 110 ? 22.676 -3.408 -20.014 1.00 90.06 110 ASP A N 1
ATOM 832 C CA . ASP A 1 110 ? 22.818 -4.276 -18.843 1.00 90.06 110 ASP A CA 1
ATOM 833 C C . ASP A 1 110 ? 22.617 -3.494 -17.538 1.00 90.06 110 ASP A C 1
ATOM 835 O O . ASP A 1 110 ? 21.969 -3.962 -16.597 1.00 90.06 110 ASP A O 1
ATOM 839 N N . PHE A 1 111 ? 23.110 -2.253 -17.490 1.00 91.75 111 PHE A N 1
ATOM 840 C CA . PHE A 1 111 ? 22.924 -1.381 -16.335 1.00 91.75 111 PHE A CA 1
ATOM 841 C C . PHE A 1 111 ? 21.465 -0.941 -16.186 1.00 91.75 111 PHE A C 1
ATOM 843 O O . PHE A 1 111 ? 20.926 -0.950 -15.079 1.00 91.75 111 PHE A O 1
ATOM 850 N N . ILE A 1 112 ? 20.802 -0.600 -17.295 1.00 90.06 112 ILE A N 1
ATOM 851 C CA . ILE A 1 112 ? 19.367 -0.286 -17.321 1.00 90.06 112 ILE A CA 1
ATOM 852 C C . ILE A 1 112 ? 18.559 -1.459 -16.757 1.00 90.06 112 ILE A C 1
ATOM 854 O O . ILE A 1 112 ? 17.723 -1.264 -15.872 1.00 90.06 112 ILE A O 1
ATOM 858 N N . GLN A 1 113 ? 18.844 -2.681 -17.206 1.00 87.69 113 GLN A N 1
ATOM 859 C CA . GLN A 1 113 ? 18.166 -3.879 -16.722 1.00 87.69 113 GLN A CA 1
ATOM 860 C C . GLN A 1 113 ? 18.434 -4.126 -15.231 1.00 87.69 113 GLN A C 1
ATOM 862 O O . GLN A 1 113 ? 17.499 -4.414 -14.480 1.00 87.69 113 GLN A O 1
ATOM 867 N N . ALA A 1 114 ? 19.679 -3.956 -14.779 1.00 89.75 114 ALA A N 1
ATOM 868 C CA . ALA A 1 114 ? 20.047 -4.102 -13.373 1.00 89.75 114 ALA A CA 1
ATOM 869 C C . ALA A 1 114 ? 19.324 -3.086 -12.472 1.00 89.75 114 ALA A C 1
ATOM 871 O O . ALA A 1 114 ? 18.811 -3.455 -11.414 1.00 89.75 114 ALA A O 1
ATOM 872 N N . VAL A 1 115 ? 19.226 -1.824 -12.905 1.00 89.75 115 VAL A N 1
ATOM 873 C CA . VAL A 1 115 ? 18.486 -0.773 -12.189 1.00 89.75 115 VAL A CA 1
ATOM 874 C C . VAL A 1 115 ? 16.990 -1.070 -12.163 1.00 89.75 115 VAL A C 1
ATOM 876 O O . VAL A 1 115 ? 16.344 -0.791 -11.157 1.00 89.75 115 VAL A O 1
ATOM 879 N N . LEU A 1 116 ? 16.431 -1.653 -13.227 1.00 86.94 116 LEU A N 1
ATOM 880 C CA . LEU A 1 116 ? 15.003 -1.965 -13.323 1.00 86.94 116 LEU A CA 1
ATOM 881 C C . LEU A 1 116 ? 14.577 -3.220 -12.568 1.00 86.94 116 LEU A C 1
ATOM 883 O O . LEU A 1 116 ? 13.413 -3.319 -12.179 1.00 86.94 116 LEU A O 1
ATOM 887 N N . LEU A 1 117 ? 15.496 -4.147 -12.311 1.00 87.00 117 LEU A N 1
ATOM 888 C CA . LEU A 1 117 ? 15.222 -5.385 -11.588 1.00 87.00 117 LEU A CA 1
ATOM 889 C C . LEU A 1 117 ? 14.482 -5.173 -10.244 1.00 87.00 117 LEU A C 1
ATOM 891 O O . LEU A 1 117 ? 13.443 -5.809 -10.046 1.00 87.00 117 LEU A O 1
ATOM 895 N N . PRO A 1 118 ? 14.908 -4.269 -9.335 1.00 85.25 118 PRO A N 1
ATOM 896 C CA . PRO A 1 118 ? 14.172 -4.001 -8.097 1.00 85.25 118 PRO A CA 1
ATOM 897 C C . PRO A 1 118 ? 12.788 -3.379 -8.330 1.00 85.25 118 PRO A C 1
ATOM 899 O O . PRO A 1 118 ? 11.868 -3.651 -7.560 1.00 85.25 118 PRO A O 1
ATOM 902 N N . TYR A 1 119 ? 12.598 -2.581 -9.386 1.00 84.56 119 TYR A N 1
ATOM 903 C CA . TYR A 1 119 ? 11.287 -2.006 -9.713 1.00 84.56 119 TYR A CA 1
ATOM 904 C C . TYR A 1 119 ? 10.334 -3.057 -10.270 1.00 84.56 119 TYR A C 1
ATOM 906 O O . TYR A 1 119 ? 9.163 -3.071 -9.899 1.00 84.56 119 TYR A O 1
ATOM 914 N N . ALA A 1 120 ? 10.832 -3.965 -11.111 1.00 81.56 120 ALA A N 1
ATOM 915 C CA . ALA A 1 120 ? 10.068 -5.117 -11.566 1.00 81.56 120 ALA A CA 1
ATOM 916 C C . ALA A 1 120 ? 9.669 -5.991 -10.369 1.00 81.56 120 ALA A C 1
ATOM 918 O O . ALA A 1 120 ? 8.500 -6.350 -10.237 1.00 81.56 120 ALA A O 1
ATOM 919 N N . ALA A 1 121 ? 10.601 -6.247 -9.444 1.00 83.06 121 ALA A N 1
ATOM 920 C CA . ALA A 1 121 ? 10.319 -6.992 -8.224 1.00 83.06 121 ALA A CA 1
ATOM 921 C C . ALA A 1 121 ? 9.266 -6.296 -7.342 1.00 83.06 121 ALA A C 1
ATOM 923 O O . ALA A 1 121 ? 8.337 -6.938 -6.850 1.00 83.06 121 ALA A O 1
ATOM 924 N N . LEU A 1 122 ? 9.355 -4.976 -7.174 1.00 83.31 122 LEU A N 1
ATOM 925 C CA . LEU A 1 122 ? 8.359 -4.193 -6.446 1.00 83.31 122 LEU A CA 1
ATOM 926 C C . LEU A 1 122 ? 6.995 -4.237 -7.145 1.00 83.31 122 LEU A C 1
ATOM 928 O O . LEU A 1 122 ? 5.986 -4.488 -6.490 1.00 83.31 122 LEU A O 1
ATOM 932 N N . GLY A 1 123 ? 6.958 -4.058 -8.466 1.00 82.44 123 GLY A N 1
ATOM 933 C CA . GLY A 1 123 ? 5.735 -4.131 -9.264 1.00 82.44 123 GLY A CA 1
ATOM 934 C C . GLY A 1 123 ? 5.067 -5.502 -9.172 1.00 82.44 123 GLY A C 1
ATOM 935 O O . GLY A 1 123 ? 3.873 -5.584 -8.889 1.00 82.44 123 GLY A O 1
ATOM 936 N N . GLY A 1 124 ? 5.844 -6.579 -9.313 1.00 83.31 124 GLY A N 1
ATOM 937 C CA . GLY A 1 124 ? 5.374 -7.952 -9.126 1.00 83.31 124 GLY A CA 1
ATOM 938 C C . GLY A 1 124 ? 4.862 -8.204 -7.705 1.00 83.31 124 GLY A C 1
ATOM 939 O O . GLY A 1 124 ? 3.786 -8.774 -7.526 1.00 83.31 124 GLY A O 1
ATOM 940 N N . SER A 1 125 ? 5.573 -7.694 -6.695 1.00 85.00 125 SER A N 1
ATOM 941 C CA . SER A 1 125 ? 5.164 -7.804 -5.291 1.00 85.00 125 SER A CA 1
ATOM 942 C C . SER A 1 125 ? 3.840 -7.088 -5.032 1.00 85.00 125 SER A C 1
ATOM 944 O O . SER A 1 125 ? 2.954 -7.666 -4.412 1.00 85.00 125 SER A O 1
ATOM 946 N N . ILE A 1 126 ? 3.658 -5.864 -5.542 1.00 85.31 126 ILE A N 1
ATOM 947 C CA . ILE A 1 126 ? 2.395 -5.119 -5.423 1.00 85.31 126 ILE A CA 1
ATOM 948 C C . ILE A 1 126 ? 1.271 -5.845 -6.163 1.00 85.31 126 ILE A C 1
ATOM 950 O O . ILE A 1 126 ? 0.183 -5.990 -5.610 1.00 85.31 126 ILE A O 1
ATOM 954 N N . ALA A 1 127 ? 1.526 -6.333 -7.378 1.00 83.44 127 ALA A N 1
ATOM 955 C CA . ALA A 1 127 ? 0.530 -7.042 -8.177 1.00 83.44 127 ALA A CA 1
ATOM 956 C C . ALA A 1 127 ? 0.007 -8.309 -7.481 1.00 83.44 127 ALA A C 1
ATOM 958 O O . ALA A 1 127 ? -1.152 -8.669 -7.662 1.00 83.44 127 ALA A O 1
ATOM 959 N N . ILE A 1 128 ? 0.831 -8.958 -6.655 1.00 86.56 128 ILE A N 1
ATOM 960 C CA . ILE A 1 128 ? 0.439 -10.130 -5.860 1.00 86.56 128 ILE A CA 1
ATOM 961 C C . ILE A 1 128 ? -0.172 -9.726 -4.515 1.00 86.56 128 ILE A C 1
ATOM 963 O O . ILE A 1 128 ? -1.182 -10.290 -4.088 1.00 86.56 128 ILE A O 1
ATOM 967 N N . PHE A 1 129 ? 0.416 -8.738 -3.843 1.00 89.25 129 PHE A N 1
ATOM 968 C CA . PHE A 1 129 ? 0.008 -8.330 -2.503 1.00 89.25 129 PHE A CA 1
ATOM 969 C C . PHE A 1 129 ? -1.319 -7.565 -2.498 1.00 89.25 129 PHE A C 1
ATOM 971 O O . PHE A 1 129 ? -2.112 -7.714 -1.570 1.00 89.25 129 PHE A O 1
ATOM 978 N N . LEU A 1 130 ? -1.597 -6.769 -3.534 1.00 90.88 130 LEU A N 1
ATOM 979 C CA . LEU A 1 130 ? -2.798 -5.940 -3.601 1.00 90.88 130 LEU A CA 1
ATOM 980 C C . LEU A 1 130 ? -4.091 -6.780 -3.689 1.00 90.88 130 LEU A C 1
ATOM 982 O O . LEU A 1 130 ? -4.967 -6.565 -2.847 1.00 90.88 130 LEU A O 1
ATOM 986 N N . PRO A 1 131 ? -4.236 -7.769 -4.600 1.00 86.19 131 PRO A N 1
ATOM 987 C CA . PRO A 1 131 ? -5.406 -8.650 -4.610 1.00 86.19 131 PRO A CA 1
ATOM 988 C C . PRO A 1 131 ? -5.569 -9.423 -3.300 1.00 86.19 131 PRO A C 1
ATOM 990 O O . PRO A 1 131 ? -6.688 -9.562 -2.807 1.00 86.19 131 PRO A O 1
ATOM 993 N N . PHE A 1 132 ? -4.459 -9.877 -2.706 1.00 92.44 132 PHE A N 1
ATOM 994 C CA . PHE A 1 132 ? -4.467 -10.533 -1.400 1.00 92.44 132 PHE A CA 1
ATOM 995 C C . PHE A 1 132 ? -5.016 -9.610 -0.305 1.00 92.44 132 PHE A C 1
ATOM 997 O O . PHE A 1 132 ? -5.899 -10.024 0.439 1.00 92.44 132 PHE A O 1
ATOM 1004 N N . LEU A 1 133 ? -4.560 -8.356 -0.227 1.00 94.12 133 LEU A N 1
ATOM 1005 C CA . LEU A 1 133 ? -5.019 -7.388 0.774 1.00 94.12 133 LEU A CA 1
ATOM 1006 C C . LEU A 1 133 ? -6.504 -7.054 0.600 1.00 94.12 133 LEU A C 1
ATOM 1008 O O . LEU A 1 133 ? -7.247 -7.022 1.581 1.00 94.12 133 LEU A O 1
ATOM 1012 N N . ILE A 1 134 ? -6.955 -6.845 -0.640 1.00 92.81 134 ILE A N 1
ATOM 1013 C CA . ILE A 1 134 ? -8.371 -6.591 -0.942 1.00 92.81 134 ILE A CA 1
ATOM 1014 C C . ILE A 1 134 ? -9.223 -7.786 -0.502 1.00 92.81 134 ILE A C 1
ATOM 1016 O O . ILE A 1 134 ? -10.228 -7.611 0.192 1.00 92.81 134 ILE A O 1
ATOM 1020 N N . TYR A 1 135 ? -8.803 -9.004 -0.849 1.00 93.38 135 TYR A N 1
ATOM 1021 C CA . TYR A 1 135 ? -9.510 -10.218 -0.457 1.00 93.38 135 TYR A CA 1
ATOM 1022 C C . TYR A 1 135 ? -9.510 -10.424 1.061 1.00 93.38 135 TYR A C 1
ATOM 1024 O O . TYR A 1 135 ? -10.549 -10.705 1.654 1.00 93.38 135 TYR A O 1
ATOM 1032 N N . PHE A 1 136 ? -8.367 -10.213 1.709 1.00 94.12 136 PHE A N 1
ATOM 1033 C CA . PHE A 1 136 ? -8.213 -10.263 3.158 1.00 94.12 136 PHE A CA 1
ATOM 1034 C C . PHE A 1 136 ? -9.208 -9.322 3.852 1.00 94.12 136 PHE A C 1
ATOM 1036 O O . PHE A 1 136 ? -9.958 -9.736 4.740 1.00 94.12 136 PHE A O 1
ATOM 1043 N N . MET A 1 137 ? -9.272 -8.065 3.400 1.00 93.69 137 MET A N 1
ATOM 1044 C CA . MET A 1 137 ? -10.219 -7.076 3.914 1.00 93.69 137 MET A CA 1
ATOM 1045 C C . MET A 1 137 ? -11.665 -7.520 3.695 1.00 93.69 137 MET A C 1
ATOM 1047 O O . MET A 1 137 ? -12.493 -7.388 4.599 1.00 93.69 137 MET A O 1
ATOM 1051 N N . PHE A 1 138 ? -11.977 -8.088 2.530 1.00 94.25 138 PHE A N 1
ATOM 1052 C CA . PHE A 1 138 ? -13.304 -8.614 2.228 1.00 94.25 138 PHE A CA 1
ATOM 1053 C C . PHE A 1 138 ? -13.709 -9.749 3.184 1.00 94.25 138 PHE A C 1
ATOM 1055 O O . PHE A 1 138 ? -14.780 -9.685 3.794 1.00 94.25 138 PHE A O 1
ATOM 1062 N N . VAL A 1 139 ? -12.840 -10.744 3.387 1.00 93.81 139 VAL A N 1
ATOM 1063 C CA . VAL A 1 139 ? -13.098 -11.883 4.283 1.00 93.81 139 VAL A CA 1
ATOM 1064 C C . VAL A 1 139 ? -13.349 -11.414 5.714 1.00 93.81 139 VAL A C 1
ATOM 1066 O O . VAL A 1 139 ? -14.315 -11.847 6.343 1.00 93.81 139 VAL A O 1
ATOM 1069 N N . HIS A 1 140 ? -12.537 -10.484 6.218 1.00 90.69 140 HIS A N 1
ATOM 1070 C CA . HIS A 1 140 ? -12.660 -10.002 7.594 1.00 90.69 140 HIS A CA 1
ATOM 1071 C C . HIS A 1 140 ? -13.855 -9.071 7.834 1.00 90.69 140 HIS A C 1
ATOM 1073 O O . HIS A 1 140 ? -14.370 -9.013 8.954 1.00 90.69 140 HIS A O 1
ATOM 1079 N N . THR A 1 141 ? -14.298 -8.331 6.818 1.00 90.56 141 THR A N 1
ATOM 1080 C CA . THR A 1 141 ? -15.409 -7.375 6.955 1.00 90.56 141 THR A CA 1
ATOM 1081 C C . THR A 1 141 ? -16.767 -7.998 6.652 1.00 90.56 141 THR A C 1
ATOM 1083 O O . THR A 1 141 ? -17.742 -7.695 7.342 1.00 90.56 141 THR A O 1
ATOM 1086 N N . SER A 1 142 ? -16.837 -8.877 5.651 1.00 93.56 142 SER A N 1
ATOM 1087 C CA . SER A 1 142 ? -18.107 -9.339 5.078 1.00 93.56 142 SER A CA 1
ATOM 1088 C C . SER A 1 142 ? -18.534 -10.713 5.589 1.00 93.56 142 SER A C 1
ATOM 1090 O O . SER A 1 142 ? -19.732 -10.976 5.720 1.00 93.56 142 SER A O 1
ATOM 1092 N N . VAL A 1 143 ? -17.587 -11.595 5.924 1.00 93.12 143 VAL A N 1
ATOM 1093 C CA . VAL A 1 143 ? -17.895 -12.982 6.293 1.00 93.12 143 VAL A CA 1
ATOM 1094 C C . VAL A 1 143 ? -17.967 -13.139 7.811 1.00 93.12 143 VAL A C 1
ATOM 1096 O O . VAL A 1 143 ? -16.962 -13.122 8.522 1.00 93.12 143 VAL A O 1
ATOM 1099 N N . LYS A 1 144 ? -19.186 -13.328 8.327 1.00 92.19 144 LYS A N 1
ATOM 1100 C CA . LYS A 1 144 ? -19.419 -13.620 9.748 1.00 92.19 144 LYS A CA 1
ATOM 1101 C C . LYS A 1 144 ? -19.275 -15.122 10.013 1.00 92.19 144 LYS A C 1
ATOM 1103 O O . LYS A 1 144 ? -19.916 -15.932 9.349 1.00 92.19 144 LYS A O 1
ATOM 1108 N N . GLY A 1 145 ? -18.497 -15.474 11.035 1.00 92.00 145 GLY A N 1
ATOM 1109 C CA . GLY A 1 145 ? -18.318 -16.849 11.508 1.00 92.00 145 GLY A CA 1
ATOM 1110 C C . GLY A 1 145 ? -17.041 -17.526 11.002 1.00 92.00 145 GLY A C 1
ATOM 1111 O O . GLY A 1 145 ? -16.638 -17.372 9.851 1.00 92.00 145 GLY A O 1
ATOM 1112 N N . THR A 1 146 ? -16.416 -18.315 11.877 1.00 92.62 146 THR A N 1
ATOM 1113 C CA . THR A 1 146 ? -15.112 -18.958 11.641 1.00 92.62 146 THR A CA 1
ATOM 1114 C C . THR A 1 146 ? -15.124 -19.912 10.447 1.00 92.62 146 THR A C 1
ATOM 1116 O O . THR A 1 146 ? -14.161 -19.960 9.689 1.00 92.62 146 THR A O 1
ATOM 1119 N N . PHE A 1 147 ? -16.221 -20.651 10.245 1.00 93.56 147 PHE A N 1
ATOM 1120 C CA . PHE A 1 147 ? -16.337 -21.591 9.127 1.00 93.56 147 PHE A CA 1
ATOM 1121 C C . PHE A 1 147 ? -16.324 -20.878 7.769 1.00 93.56 147 PHE A C 1
ATOM 1123 O O . PHE A 1 147 ? -15.552 -21.253 6.892 1.00 93.56 147 PHE A O 1
ATOM 1130 N N . GLY A 1 148 ? -17.114 -19.808 7.619 1.00 94.12 148 GLY A N 1
ATOM 1131 C CA . GLY A 1 148 ? -17.174 -19.041 6.375 1.00 94.12 148 GLY A CA 1
ATOM 1132 C C . GLY A 1 148 ? -15.827 -18.417 6.011 1.00 94.12 148 GLY A C 1
ATOM 1133 O O . GLY A 1 148 ? -15.432 -18.464 4.850 1.00 94.12 148 GLY A O 1
ATOM 1134 N N . ARG A 1 149 ? -15.088 -17.888 6.998 1.00 94.25 149 ARG A N 1
ATOM 1135 C CA . ARG A 1 149 ? -13.748 -17.325 6.762 1.00 94.25 149 ARG A CA 1
ATOM 1136 C C . ARG A 1 149 ? -12.751 -18.387 6.314 1.00 94.25 149 ARG A C 1
ATOM 1138 O O . ARG A 1 149 ? -12.051 -18.187 5.328 1.00 94.25 149 ARG A O 1
ATOM 1145 N N . ARG A 1 150 ? -12.732 -19.549 6.980 1.00 93.75 150 ARG 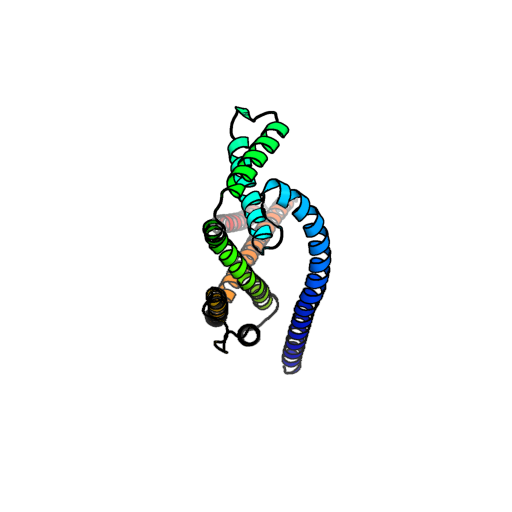A N 1
ATOM 1146 C CA . ARG A 1 150 ? -11.885 -20.684 6.576 1.00 93.75 150 ARG A CA 1
ATOM 1147 C C . ARG A 1 150 ? -12.209 -21.154 5.159 1.00 93.75 150 ARG A C 1
ATOM 1149 O O . ARG A 1 150 ? -11.292 -21.346 4.369 1.00 93.75 150 ARG A O 1
ATOM 1156 N N . ALA A 1 151 ? -13.492 -21.288 4.823 1.00 94.00 151 ALA A N 1
ATOM 1157 C CA . ALA A 1 151 ? -13.918 -21.649 3.474 1.00 94.00 151 ALA A CA 1
ATOM 1158 C C . ALA A 1 151 ? -13.476 -20.601 2.436 1.00 94.00 151 ALA A C 1
ATOM 1160 O O . ALA A 1 151 ? -12.961 -20.964 1.382 1.00 94.00 151 ALA A O 1
ATOM 1161 N N . ALA A 1 152 ? -13.597 -19.309 2.753 1.00 93.75 152 ALA A N 1
ATOM 1162 C CA . ALA A 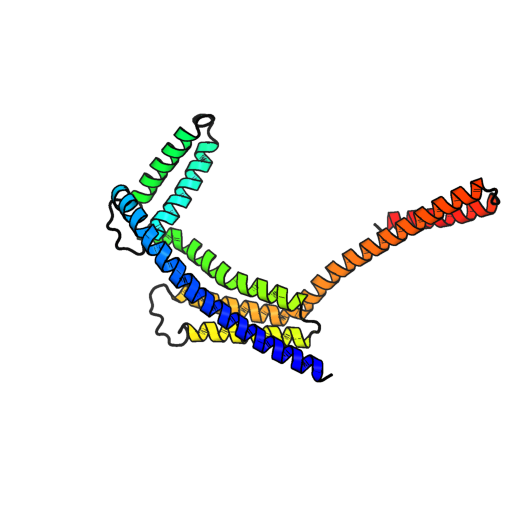1 152 ? -13.143 -18.231 1.882 1.00 93.75 152 ALA A CA 1
ATOM 1163 C C . ALA A 1 152 ? -11.625 -18.287 1.633 1.00 93.75 152 ALA A C 1
ATOM 1165 O O . ALA A 1 152 ? -11.181 -18.151 0.495 1.00 93.75 152 ALA A O 1
ATOM 1166 N N . TRP A 1 153 ? -10.815 -18.543 2.658 1.00 94.69 153 TRP A N 1
ATOM 1167 C CA . TRP A 1 153 ? -9.370 -18.715 2.489 1.00 94.69 153 TRP A CA 1
ATOM 1168 C C . TRP A 1 153 ? -9.008 -19.911 1.603 1.00 94.69 153 TRP A C 1
ATOM 1170 O O . TRP A 1 153 ? -8.120 -19.793 0.763 1.00 94.69 153 TRP A O 1
ATOM 1180 N N . VAL A 1 154 ? -9.728 -21.032 1.727 1.00 93.94 154 VAL A N 1
ATOM 1181 C CA . VAL A 1 154 ? -9.548 -22.202 0.849 1.00 93.94 154 VAL A CA 1
ATOM 1182 C C . VAL A 1 154 ? -9.888 -21.859 -0.601 1.00 93.94 154 VAL A C 1
ATOM 1184 O O . VAL A 1 154 ? -9.115 -22.179 -1.500 1.00 93.94 154 VAL A O 1
ATOM 1187 N N . VAL A 1 155 ? -11.004 -21.165 -0.841 1.00 93.50 155 VAL A N 1
ATOM 1188 C CA . VAL A 1 155 ? -11.382 -20.710 -2.189 1.00 93.50 155 VAL A CA 1
ATOM 1189 C C . VAL A 1 155 ? -10.301 -19.809 -2.783 1.00 93.50 155 VAL A C 1
ATOM 1191 O O . VAL A 1 155 ? -9.914 -19.991 -3.934 1.00 93.50 155 VAL A O 1
ATOM 1194 N N . PHE A 1 156 ? -9.763 -18.877 -2.000 1.00 92.94 156 PHE A N 1
ATOM 1195 C CA . PHE A 1 156 ? -8.696 -17.995 -2.465 1.00 92.94 156 PHE A CA 1
ATOM 1196 C C . PHE A 1 156 ? -7.401 -18.748 -2.765 1.00 92.94 156 PHE A C 1
ATOM 1198 O O . PHE A 1 156 ? -6.792 -18.507 -3.804 1.00 92.94 156 PHE A O 1
ATOM 1205 N N . ALA A 1 157 ? -7.019 -19.706 -1.915 1.00 93.25 157 ALA A N 1
ATOM 1206 C CA . ALA A 1 157 ? -5.881 -20.586 -2.167 1.00 93.25 157 ALA A CA 1
ATOM 1207 C C . ALA A 1 157 ? -6.042 -21.351 -3.489 1.00 93.25 157 ALA A C 1
ATOM 1209 O O . ALA A 1 157 ? -5.099 -21.426 -4.273 1.00 93.25 157 ALA A O 1
ATOM 1210 N N . LEU A 1 158 ? -7.245 -21.869 -3.763 1.00 93.00 158 LEU A N 1
ATOM 1211 C CA . LEU A 1 158 ? -7.558 -22.574 -5.007 1.00 93.00 158 LEU A CA 1
ATOM 1212 C C . LEU A 1 158 ? -7.484 -21.658 -6.232 1.00 93.00 158 LEU A C 1
ATOM 1214 O O . LEU A 1 158 ? -6.903 -22.053 -7.237 1.00 93.00 158 LEU A O 1
ATOM 1218 N N . VAL A 1 159 ? -8.015 -20.435 -6.155 1.00 90.25 159 VAL A N 1
ATOM 1219 C CA . VAL A 1 159 ? -7.906 -19.449 -7.246 1.00 90.25 159 VAL A CA 1
ATOM 1220 C C . VAL A 1 159 ? -6.442 -19.104 -7.511 1.00 90.25 159 VAL A C 1
ATOM 1222 O O . VAL A 1 159 ? -6.001 -19.103 -8.658 1.00 90.25 159 VAL A O 1
ATOM 1225 N N . PHE A 1 160 ? -5.667 -18.861 -6.456 1.00 87.88 160 PHE A N 1
ATOM 1226 C CA . PHE A 1 160 ? -4.253 -18.526 -6.580 1.00 87.88 160 PHE A CA 1
ATOM 1227 C C . PHE A 1 160 ? -3.441 -19.691 -7.170 1.00 87.88 160 PHE A C 1
ATOM 1229 O O . PHE A 1 160 ? -2.599 -19.490 -8.045 1.00 87.88 160 PHE A O 1
ATOM 1236 N N . MET A 1 161 ? -3.753 -20.923 -6.758 1.00 90.62 161 MET A N 1
ATOM 1237 C CA . MET A 1 161 ? -3.182 -22.146 -7.322 1.00 90.62 161 MET A CA 1
ATOM 1238 C C . MET A 1 161 ? -3.577 -22.344 -8.792 1.00 90.62 161 MET A C 1
ATOM 1240 O O . MET A 1 161 ? -2.728 -22.701 -9.604 1.00 90.62 161 MET A O 1
ATOM 1244 N N . ALA A 1 162 ? -4.829 -22.067 -9.164 1.00 89.56 162 ALA A N 1
ATOM 1245 C CA . ALA A 1 162 ? -5.278 -22.134 -10.552 1.00 89.56 162 ALA A CA 1
ATOM 1246 C C . ALA A 1 162 ? -4.529 -21.126 -11.436 1.00 89.56 162 ALA A C 1
ATOM 1248 O O . ALA A 1 162 ? -4.085 -21.487 -12.524 1.00 89.56 162 ALA A O 1
ATOM 1249 N N . ILE A 1 163 ? -4.312 -19.897 -10.950 1.00 85.44 163 ILE A N 1
ATOM 1250 C CA . ILE A 1 163 ? -3.500 -18.890 -11.650 1.00 85.44 163 ILE A CA 1
ATOM 1251 C C . ILE A 1 163 ? -2.062 -19.391 -11.813 1.00 85.44 163 ILE A C 1
ATOM 1253 O O . ILE A 1 163 ? -1.531 -19.352 -12.923 1.00 85.44 163 ILE A O 1
ATOM 1257 N N . TYR A 1 164 ? -1.459 -19.915 -10.742 1.00 86.25 164 TYR A N 1
ATOM 1258 C CA . TYR A 1 164 ? -0.104 -20.467 -10.771 1.00 86.25 164 TYR A CA 1
ATOM 1259 C C . TYR A 1 164 ? 0.052 -21.579 -11.822 1.00 86.25 164 TYR A C 1
ATOM 1261 O O . TYR A 1 164 ? 0.979 -21.537 -12.628 1.00 86.25 164 TYR A O 1
ATOM 1269 N N . ILE A 1 165 ? -0.887 -22.528 -11.878 1.00 86.81 165 ILE A N 1
ATOM 1270 C CA . ILE A 1 165 ? -0.872 -23.611 -12.872 1.00 86.81 165 ILE A CA 1
ATOM 1271 C C . ILE A 1 165 ? -1.116 -23.058 -14.285 1.00 86.81 165 ILE A C 1
ATOM 1273 O O . ILE A 1 165 ? -0.395 -23.417 -15.213 1.00 86.81 165 ILE A O 1
ATOM 1277 N N . SER A 1 166 ? -2.086 -22.149 -14.456 1.00 82.62 166 SER A N 1
ATOM 1278 C CA . SER A 1 166 ? -2.457 -21.585 -15.768 1.00 82.62 166 SER A CA 1
ATOM 1279 C C . SER A 1 166 ? -1.328 -20.813 -16.451 1.00 82.62 166 SER A C 1
ATOM 1281 O O . SER A 1 166 ? -1.293 -20.718 -17.673 1.00 82.62 166 SER A O 1
ATOM 1283 N N . LYS A 1 167 ? -0.388 -20.274 -15.669 1.00 79.75 167 LYS A N 1
ATOM 1284 C CA . LYS A 1 167 ? 0.785 -19.559 -16.178 1.00 79.75 167 LYS A CA 1
ATOM 1285 C C . LYS A 1 167 ? 1.906 -20.489 -16.653 1.00 79.75 167 LYS A C 1
ATOM 1287 O O . LYS A 1 167 ? 2.941 -19.991 -17.077 1.00 79.75 167 LYS A O 1
ATOM 1292 N N . GLY A 1 168 ? 1.713 -21.809 -16.602 1.00 74.44 168 GLY A N 1
ATOM 1293 C CA . GLY A 1 168 ? 2.671 -22.781 -17.132 1.00 74.44 168 GLY A CA 1
ATOM 1294 C C . GLY A 1 168 ? 3.901 -23.001 -16.248 1.00 74.44 168 GLY A C 1
ATOM 1295 O O . GLY A 1 168 ? 4.832 -23.678 -16.664 1.00 74.44 168 GLY A O 1
ATOM 1296 N N . PHE A 1 169 ? 3.918 -22.501 -15.005 1.00 73.38 169 PHE A N 1
ATOM 1297 C CA . PHE A 1 169 ? 5.063 -22.694 -14.099 1.00 73.38 169 PHE A CA 1
ATOM 1298 C C . PHE A 1 169 ? 5.320 -24.169 -13.745 1.00 73.38 169 PHE A C 1
ATOM 1300 O O . PHE A 1 169 ? 6.415 -24.516 -13.316 1.00 73.38 169 PHE A O 1
ATOM 1307 N N . VAL A 1 170 ? 4.324 -25.041 -13.934 1.00 70.44 170 VAL A N 1
ATOM 1308 C CA . VAL A 1 170 ? 4.421 -26.480 -13.649 1.00 70.44 170 VAL A CA 1
ATOM 1309 C C . VAL A 1 170 ? 5.057 -27.265 -14.801 1.00 70.44 170 VAL A C 1
ATOM 1311 O O . VAL A 1 170 ? 5.670 -28.296 -14.542 1.00 70.44 170 VAL A O 1
ATOM 1314 N N . SER A 1 171 ? 4.950 -26.808 -16.057 1.00 67.19 171 SER A N 1
ATOM 1315 C CA . SER A 1 171 ? 5.425 -27.598 -17.205 1.00 67.19 171 SER A CA 1
ATOM 1316 C C . SER A 1 171 ? 6.942 -27.552 -17.406 1.00 67.19 171 SER A C 1
ATOM 1318 O O . SER A 1 171 ? 7.454 -28.254 -18.269 1.00 67.19 171 SER A O 1
ATOM 1320 N N . GLY A 1 172 ? 7.685 -26.761 -16.621 1.00 66.25 172 GLY A N 1
ATOM 1321 C CA . GLY A 1 172 ? 9.145 -26.642 -16.753 1.00 66.25 172 GLY A CA 1
ATOM 1322 C C . GLY A 1 172 ? 9.608 -26.018 -18.079 1.00 66.25 172 GLY A C 1
ATOM 1323 O O . GLY A 1 172 ? 10.804 -25.857 -18.293 1.00 66.25 172 GLY A O 1
ATOM 1324 N N . GLU A 1 173 ? 8.671 -25.632 -18.950 1.00 64.31 173 GLU A N 1
ATOM 1325 C CA . GLU A 1 173 ? 8.914 -24.966 -20.237 1.00 64.31 173 GLU A CA 1
ATOM 1326 C C . GLU A 1 173 ? 9.161 -23.462 -20.079 1.00 64.31 173 GLU A C 1
ATOM 1328 O O . GLU A 1 173 ? 9.546 -22.791 -21.036 1.00 64.31 173 GLU A O 1
ATOM 1333 N N . ALA A 1 174 ? 8.974 -22.921 -18.870 1.00 57.88 174 ALA A N 1
ATOM 1334 C CA . ALA A 1 174 ? 9.443 -21.591 -18.513 1.00 57.88 174 ALA A CA 1
ATOM 1335 C C . ALA A 1 174 ? 10.981 -21.614 -18.498 1.00 57.88 174 ALA A C 1
ATOM 1337 O O . ALA A 1 174 ? 11.602 -21.924 -17.483 1.00 57.88 174 ALA A O 1
ATOM 1338 N N . GLY A 1 175 ? 11.569 -21.371 -19.671 1.00 52.22 175 GLY A N 1
ATOM 1339 C CA . GLY A 1 175 ? 12.997 -21.470 -19.944 1.00 52.22 175 GLY A CA 1
ATOM 1340 C C . GLY A 1 175 ? 13.881 -20.722 -18.942 1.00 52.22 175 GLY A C 1
ATOM 1341 O O . GLY A 1 175 ? 13.452 -19.784 -18.270 1.00 52.22 175 GLY A O 1
ATOM 1342 N N . ASN A 1 176 ? 15.146 -21.147 -18.881 1.00 56.75 176 ASN A N 1
ATOM 1343 C CA . ASN A 1 176 ? 16.208 -20.690 -17.971 1.00 56.75 176 ASN A CA 1
ATOM 1344 C C . ASN A 1 176 ? 16.444 -19.166 -17.898 1.00 56.75 176 ASN A C 1
ATOM 1346 O O . ASN A 1 176 ? 17.206 -18.711 -17.044 1.00 56.75 176 ASN A O 1
ATOM 1350 N N . ASP A 1 177 ? 15.791 -18.365 -18.733 1.00 58.34 177 ASP A N 1
ATOM 1351 C CA . ASP A 1 177 ? 16.028 -16.937 -18.839 1.00 58.34 177 ASP A CA 1
ATOM 1352 C C . ASP A 1 177 ? 15.055 -16.164 -17.957 1.00 58.34 177 ASP A C 1
ATOM 1354 O O . ASP A 1 177 ? 13.907 -15.924 -18.316 1.00 58.34 177 ASP A O 1
ATOM 1358 N N . THR A 1 178 ? 15.531 -15.731 -16.788 1.00 55.69 178 THR A N 1
ATOM 1359 C CA . THR A 1 178 ? 14.990 -14.618 -15.976 1.00 55.69 178 THR A CA 1
ATOM 1360 C C . THR A 1 178 ? 13.506 -14.656 -15.569 1.00 55.69 178 THR A C 1
ATOM 1362 O O . THR A 1 178 ? 13.073 -13.795 -14.817 1.00 55.69 178 THR A O 1
ATOM 1365 N N . THR A 1 179 ? 12.721 -15.661 -15.952 1.00 57.34 179 THR A N 1
ATOM 1366 C CA . THR A 1 179 ? 11.276 -15.743 -15.665 1.00 57.34 179 THR A CA 1
ATOM 1367 C C . THR A 1 179 ? 11.000 -16.496 -14.354 1.00 57.34 179 THR A C 1
ATOM 1369 O O . THR A 1 179 ? 9.904 -16.429 -13.794 1.00 57.34 179 THR A O 1
ATOM 1372 N N . ASN A 1 180 ? 12.026 -17.149 -13.795 1.00 67.69 180 ASN A N 1
ATOM 1373 C CA . ASN A 1 180 ? 11.943 -17.921 -12.552 1.00 67.69 180 ASN A CA 1
ATOM 1374 C C . ASN A 1 180 ? 11.590 -17.080 -11.314 1.00 67.69 180 ASN A C 1
ATOM 1376 O O . ASN A 1 180 ? 10.930 -17.586 -10.404 1.00 67.69 180 ASN A O 1
ATOM 1380 N N . TRP A 1 181 ? 11.973 -15.797 -11.259 1.00 71.38 181 TRP A N 1
ATOM 1381 C CA . TRP A 1 181 ? 11.683 -14.980 -10.072 1.00 71.38 181 TRP A CA 1
ATOM 1382 C C . TRP A 1 181 ? 10.185 -14.706 -9.908 1.00 71.38 181 TRP A C 1
ATOM 1384 O O . TRP A 1 181 ? 9.690 -14.711 -8.781 1.00 71.38 181 TRP A O 1
ATOM 1394 N N . PHE A 1 182 ? 9.441 -14.555 -11.011 1.00 72.88 182 PHE A N 1
ATOM 1395 C CA . PHE A 1 182 ? 7.984 -14.425 -10.960 1.00 72.88 182 PHE A CA 1
ATOM 1396 C C . PHE A 1 182 ? 7.334 -15.685 -10.388 1.00 72.88 182 PHE A C 1
ATOM 1398 O O . PHE A 1 182 ? 6.446 -15.578 -9.544 1.00 72.88 182 PHE A O 1
ATOM 1405 N N . GLY A 1 183 ? 7.816 -16.871 -10.777 1.00 80.69 183 GLY A N 1
ATOM 1406 C CA . GLY A 1 183 ? 7.365 -18.142 -10.204 1.00 80.69 183 GLY A CA 1
ATOM 1407 C C . GLY A 1 183 ? 7.548 -18.187 -8.682 1.00 80.69 183 GLY A C 1
ATOM 1408 O O . GLY A 1 183 ? 6.629 -18.575 -7.958 1.00 80.69 183 GLY A O 1
ATOM 1409 N N . GLY A 1 184 ? 8.685 -17.686 -8.187 1.00 84.38 184 GLY A N 1
ATOM 1410 C CA . GLY A 1 184 ? 8.956 -17.552 -6.753 1.00 84.38 184 GLY A CA 1
ATOM 1411 C C . GLY A 1 184 ? 7.956 -16.653 -6.018 1.00 84.38 184 GLY A C 1
ATOM 1412 O O . GLY A 1 184 ? 7.549 -16.967 -4.897 1.00 84.38 184 GLY A O 1
ATOM 1413 N N . MET A 1 185 ? 7.484 -15.575 -6.650 1.00 84.69 185 MET A N 1
ATOM 1414 C CA . MET A 1 185 ? 6.496 -14.692 -6.026 1.00 84.69 185 MET A CA 1
ATOM 1415 C C . MET A 1 185 ? 5.117 -15.339 -5.880 1.00 84.69 185 MET A C 1
ATOM 1417 O O . MET A 1 185 ? 4.428 -15.088 -4.891 1.00 84.69 185 MET A O 1
ATOM 1421 N N . TYR A 1 186 ? 4.710 -16.206 -6.812 1.00 84.75 186 TYR A N 1
ATOM 1422 C CA . TYR A 1 186 ? 3.468 -16.963 -6.647 1.00 84.75 186 TYR A CA 1
ATOM 1423 C C . TYR A 1 186 ? 3.570 -17.970 -5.497 1.00 84.75 186 TYR A C 1
ATOM 1425 O O . TYR A 1 186 ? 2.636 -18.096 -4.707 1.00 84.75 186 TYR A O 1
ATOM 1433 N N . ILE A 1 187 ? 4.718 -18.633 -5.336 1.00 87.50 187 ILE A N 1
ATOM 1434 C CA . ILE A 1 187 ? 4.961 -19.503 -4.175 1.00 87.50 187 ILE A CA 1
ATOM 1435 C C . ILE A 1 187 ? 4.851 -18.690 -2.877 1.00 87.50 187 ILE A C 1
ATOM 1437 O O . ILE A 1 187 ? 4.177 -19.112 -1.938 1.00 87.50 187 ILE A O 1
ATOM 1441 N N . PHE A 1 188 ? 5.436 -17.490 -2.842 1.00 90.19 188 PHE A N 1
ATOM 1442 C CA . PHE A 1 188 ? 5.299 -16.580 -1.706 1.00 90.19 188 PHE A CA 1
ATOM 1443 C C . PHE A 1 188 ? 3.835 -16.191 -1.436 1.00 90.19 188 PHE A C 1
ATOM 1445 O O . PHE A 1 188 ? 3.398 -16.209 -0.287 1.00 90.19 188 PHE A O 1
ATOM 1452 N N . GLY A 1 189 ? 3.047 -15.921 -2.481 1.00 90.12 189 GLY A N 1
ATOM 1453 C CA . GLY A 1 189 ? 1.607 -15.688 -2.363 1.00 90.12 189 GLY A CA 1
ATOM 1454 C C . GLY A 1 189 ? 0.867 -16.869 -1.727 1.00 90.12 189 GLY A C 1
ATOM 1455 O O . GLY A 1 189 ? 0.086 -16.673 -0.799 1.00 90.12 189 GLY A O 1
ATOM 1456 N N . ILE A 1 190 ? 1.166 -18.105 -2.141 1.00 90.31 190 ILE A N 1
ATOM 1457 C CA . ILE A 1 190 ? 0.593 -19.320 -1.535 1.00 90.31 190 ILE A CA 1
ATOM 1458 C C . ILE A 1 190 ? 0.962 -19.414 -0.047 1.00 90.31 190 ILE A C 1
ATOM 1460 O O . ILE A 1 190 ? 0.090 -19.679 0.782 1.00 90.31 190 ILE A O 1
ATOM 1464 N N . ILE A 1 191 ? 2.223 -19.142 0.310 1.00 93.38 191 ILE A N 1
ATOM 1465 C CA . ILE A 1 191 ? 2.675 -19.114 1.710 1.00 93.38 191 ILE A CA 1
ATOM 1466 C C . ILE A 1 191 ? 1.884 -18.073 2.510 1.00 93.38 191 ILE A C 1
ATOM 1468 O O . ILE A 1 191 ? 1.403 -18.386 3.597 1.00 93.38 191 ILE A O 1
ATOM 1472 N N . LEU A 1 192 ? 1.686 -16.863 1.974 1.00 93.56 192 LEU A N 1
ATOM 1473 C CA . LEU A 1 192 ? 0.881 -15.828 2.631 1.00 93.56 192 LEU A CA 1
ATOM 1474 C C . LEU A 1 192 ? -0.562 -16.278 2.870 1.00 93.56 192 LEU A C 1
ATOM 1476 O O . LEU A 1 192 ? -1.102 -16.024 3.946 1.00 93.56 192 LEU A O 1
ATOM 1480 N N . VAL A 1 193 ? -1.176 -16.974 1.911 1.00 93.50 193 VAL A N 1
ATOM 1481 C CA . VAL A 1 193 ? -2.534 -17.514 2.070 1.00 93.50 193 VAL A CA 1
ATOM 1482 C C . VAL A 1 193 ? -2.587 -18.580 3.160 1.00 93.50 193 VAL A C 1
ATOM 1484 O O . VAL A 1 193 ? -3.495 -18.555 3.989 1.00 93.50 193 VAL A O 1
ATOM 1487 N N . ILE A 1 194 ? -1.604 -19.481 3.212 1.00 94.19 194 ILE A N 1
ATOM 1488 C CA . ILE A 1 194 ? -1.506 -20.501 4.267 1.00 94.19 194 ILE A CA 1
ATOM 1489 C C . ILE A 1 194 ? -1.312 -19.838 5.637 1.00 94.19 194 ILE A C 1
ATOM 1491 O O . ILE A 1 194 ? -2.003 -20.188 6.593 1.00 94.19 194 ILE A O 1
ATOM 1495 N N . CYS A 1 195 ? -0.429 -18.843 5.737 1.00 95.44 195 CYS A N 1
ATOM 1496 C CA . CYS A 1 195 ? -0.234 -18.068 6.960 1.00 95.44 195 CYS A CA 1
ATOM 1497 C C . CYS A 1 195 ? -1.534 -17.377 7.391 1.00 95.44 195 CYS A C 1
ATOM 1499 O O . CYS A 1 195 ? -1.950 -17.520 8.539 1.00 95.44 195 CYS A O 1
ATOM 1501 N N . ALA A 1 196 ? -2.219 -16.683 6.479 1.00 93.25 196 ALA A N 1
ATOM 1502 C CA . ALA A 1 196 ? -3.494 -16.031 6.768 1.00 93.25 196 ALA A CA 1
ATOM 1503 C C . ALA A 1 196 ? -4.565 -17.034 7.225 1.00 93.25 196 ALA A C 1
ATOM 1505 O O . ALA A 1 196 ? -5.310 -16.755 8.162 1.00 93.25 196 ALA A O 1
ATOM 1506 N N . PHE A 1 197 ? -4.594 -18.228 6.628 1.00 93.94 197 PHE A N 1
ATOM 1507 C CA . PHE A 1 197 ? -5.493 -19.309 7.023 1.00 93.94 197 PHE A CA 1
ATOM 1508 C C . PHE A 1 197 ? -5.222 -19.813 8.449 1.00 93.94 197 PHE A C 1
ATOM 1510 O O . PHE A 1 197 ? -6.161 -19.986 9.227 1.00 93.94 197 PHE A O 1
ATOM 1517 N N . ILE A 1 198 ? -3.951 -20.024 8.813 1.00 96.44 198 ILE A N 1
ATOM 1518 C CA . ILE A 1 198 ? -3.552 -20.493 10.151 1.00 96.44 198 ILE A CA 1
ATOM 1519 C C . ILE A 1 198 ? -3.832 -19.416 11.211 1.00 96.44 198 ILE A C 1
ATOM 1521 O O . ILE A 1 198 ? -4.367 -19.718 12.280 1.00 96.44 198 ILE A O 1
ATOM 1525 N N . PHE A 1 199 ? -3.512 -18.156 10.912 1.00 96.38 199 PHE A N 1
ATOM 1526 C CA . PHE A 1 199 ? -3.625 -17.040 11.853 1.00 96.38 199 PHE A CA 1
ATOM 1527 C C . PHE A 1 199 ? -4.996 -16.343 11.858 1.00 96.38 199 PHE A C 1
ATOM 1529 O O . PHE A 1 199 ? -5.198 -15.431 12.659 1.00 96.38 199 PHE A O 1
ATOM 1536 N N . ASP A 1 200 ? -5.967 -16.790 11.052 1.00 93.75 200 ASP A N 1
ATOM 1537 C CA . ASP A 1 200 ? -7.303 -16.177 10.915 1.00 93.75 200 ASP A CA 1
ATOM 1538 C C . ASP A 1 200 ? -7.963 -15.850 12.269 1.00 93.75 200 ASP A C 1
ATOM 1540 O O . ASP A 1 200 ? -8.511 -14.762 12.469 1.00 93.75 200 ASP A O 1
ATOM 1544 N N . SER A 1 201 ? -7.859 -16.764 13.239 1.00 92.25 201 SER A N 1
ATOM 1545 C CA . SER A 1 201 ? -8.445 -16.570 14.571 1.00 92.25 201 SER A CA 1
ATOM 1546 C C . SER A 1 201 ? -7.764 -15.459 15.373 1.00 92.25 201 SER A C 1
ATOM 1548 O O . SER A 1 201 ? -8.447 -14.707 16.066 1.00 92.25 201 SER A O 1
ATOM 1550 N N . GLN A 1 202 ? -6.434 -15.356 15.303 1.00 94.62 202 GLN A N 1
ATOM 1551 C CA . GLN A 1 202 ? -5.671 -14.346 16.043 1.00 94.62 202 GLN A CA 1
ATOM 1552 C C . GLN A 1 202 ? -5.919 -12.956 15.462 1.00 94.62 202 GLN A C 1
ATOM 1554 O O . GLN A 1 202 ? -6.147 -11.997 16.198 1.00 94.62 202 GLN A O 1
ATOM 1559 N N . ILE A 1 203 ? -5.953 -12.866 14.131 1.00 91.75 203 ILE A N 1
ATOM 1560 C CA . ILE A 1 203 ? -6.210 -11.610 13.433 1.00 91.75 203 ILE A CA 1
ATOM 1561 C C . ILE A 1 203 ? -7.628 -11.118 13.743 1.00 91.75 203 ILE A C 1
ATOM 1563 O O . ILE A 1 203 ? -7.827 -9.944 14.050 1.00 91.75 203 ILE A O 1
ATOM 1567 N N . HIS A 1 204 ? -8.623 -12.009 13.734 1.00 91.38 204 HIS A N 1
ATOM 1568 C CA . HIS A 1 204 ? -9.988 -11.624 14.083 1.00 91.38 204 HIS A CA 1
ATOM 1569 C C . HIS A 1 204 ? -10.083 -11.047 15.497 1.00 91.38 204 HIS A C 1
ATOM 1571 O O . HIS A 1 204 ? -10.670 -9.983 15.683 1.00 91.38 204 HIS A O 1
ATOM 1577 N N . MET A 1 205 ? -9.439 -11.706 16.460 1.00 90.69 205 MET A N 1
ATOM 1578 C CA . MET A 1 205 ? -9.402 -11.258 17.847 1.00 90.69 205 MET A CA 1
ATOM 1579 C C . MET A 1 205 ? -8.755 -9.870 17.977 1.00 90.69 205 MET A C 1
ATOM 1581 O O . MET A 1 205 ? -9.293 -8.998 18.654 1.00 90.69 205 MET A O 1
ATOM 1585 N N . TYR A 1 206 ? -7.658 -9.619 17.256 1.00 93.50 206 TYR A N 1
ATOM 1586 C CA . TYR A 1 206 ? -7.014 -8.304 17.207 1.00 93.50 206 TYR A CA 1
ATOM 1587 C C . TYR A 1 206 ? -7.968 -7.201 16.712 1.00 93.50 206 TYR A C 1
ATOM 1589 O O . TYR A 1 206 ? -8.079 -6.137 17.328 1.00 93.50 206 TYR A O 1
ATOM 1597 N N . PHE A 1 207 ? -8.726 -7.461 15.641 1.00 90.69 207 PHE A N 1
ATOM 1598 C CA . PHE A 1 207 ? -9.725 -6.511 15.140 1.00 90.69 207 PHE A CA 1
ATOM 1599 C C . PHE A 1 207 ? -10.913 -6.326 16.095 1.00 90.69 207 PHE A C 1
ATOM 1601 O O . PHE A 1 207 ? -11.455 -5.220 16.189 1.00 90.69 207 PHE A O 1
ATOM 1608 N N . GLU A 1 208 ? -11.332 -7.374 16.804 1.00 91.06 208 GLU A N 1
ATOM 1609 C CA . GLU A 1 208 ? -12.385 -7.283 17.820 1.00 91.06 208 GLU A CA 1
ATOM 1610 C C . GLU A 1 208 ? -11.945 -6.443 19.019 1.00 91.06 208 GLU A C 1
ATOM 1612 O O . GLU A 1 208 ? -12.709 -5.577 19.448 1.00 91.06 208 GLU A O 1
ATOM 1617 N N . TYR A 1 209 ? -10.702 -6.588 19.489 1.00 92.62 209 TYR A N 1
ATOM 1618 C CA . TYR A 1 209 ? -10.155 -5.731 20.544 1.00 92.62 209 TYR A CA 1
ATOM 1619 C C . TYR A 1 209 ? -10.133 -4.253 20.140 1.00 92.62 209 TYR A C 1
ATOM 1621 O O . TYR A 1 209 ? -10.513 -3.392 20.935 1.00 92.62 209 TYR A O 1
ATOM 1629 N N . GLY A 1 210 ? -9.795 -3.946 18.884 1.00 91.19 210 GLY A N 1
ATOM 1630 C CA . GLY A 1 210 ? -9.868 -2.575 18.369 1.00 91.19 210 GLY A CA 1
ATOM 1631 C C . GLY A 1 210 ? -11.290 -1.991 18.393 1.00 91.19 210 GLY A C 1
ATOM 1632 O O . GLY A 1 210 ? -11.479 -0.810 18.693 1.00 91.19 210 GLY A O 1
ATOM 1633 N N . LYS A 1 211 ? -12.315 -2.812 18.122 1.00 89.38 211 LYS A N 1
ATOM 1634 C CA . LYS A 1 211 ? -13.730 -2.399 18.201 1.00 89.38 211 LYS A CA 1
ATOM 1635 C C . LYS A 1 211 ? -14.224 -2.283 19.643 1.00 89.38 211 LYS A C 1
ATOM 1637 O O . LYS A 1 211 ? -14.971 -1.351 19.949 1.00 89.38 211 LYS A O 1
ATOM 1642 N N . LEU A 1 212 ? -13.797 -3.190 20.520 1.00 91.94 212 LEU A N 1
ATOM 1643 C CA . LEU A 1 212 ? -14.081 -3.148 21.954 1.00 91.94 212 LEU A CA 1
ATOM 1644 C C . LEU A 1 212 ? -13.534 -1.865 22.578 1.00 91.94 212 LEU A C 1
ATOM 1646 O O . LEU A 1 212 ? -14.279 -1.186 23.274 1.00 91.94 212 LEU A O 1
ATOM 1650 N N . GLY A 1 213 ? -12.305 -1.462 22.242 1.00 92.00 213 GLY A N 1
ATOM 1651 C CA . GLY A 1 213 ? -11.725 -0.202 22.717 1.00 92.00 213 GLY A CA 1
ATOM 1652 C C . GLY A 1 213 ? -12.556 1.025 22.327 1.00 92.00 213 GLY A C 1
ATOM 1653 O O . GLY A 1 213 ? -12.855 1.867 23.170 1.00 92.00 213 GLY A O 1
ATOM 1654 N N . ARG A 1 214 ? -13.024 1.097 21.073 1.00 91.81 214 ARG A N 1
ATOM 1655 C CA . ARG A 1 214 ? -13.911 2.188 20.617 1.00 91.81 214 ARG A CA 1
ATOM 1656 C C . ARG A 1 214 ? -15.276 2.159 21.306 1.00 91.81 214 ARG A C 1
ATOM 1658 O O . ARG A 1 214 ? -15.800 3.204 21.672 1.00 91.81 214 ARG A O 1
ATOM 1665 N N . THR A 1 215 ? -15.844 0.972 21.508 1.00 92.56 215 THR A N 1
ATOM 1666 C CA . THR A 1 215 ? -17.139 0.814 22.192 1.00 92.56 215 THR A CA 1
ATOM 1667 C C . THR A 1 215 ? -17.034 1.201 23.666 1.00 92.56 215 THR A C 1
ATOM 1669 O O . THR A 1 215 ? -17.913 1.887 24.181 1.00 92.56 215 THR A O 1
ATOM 1672 N N . MET A 1 216 ? -15.935 0.831 24.325 1.00 90.69 216 MET A N 1
ATOM 1673 C CA . MET A 1 216 ? -15.653 1.192 25.712 1.00 90.69 216 MET A CA 1
ATOM 1674 C C . MET A 1 216 ? -15.419 2.697 25.862 1.00 90.69 216 MET A C 1
ATOM 1676 O O . MET A 1 216 ? -15.988 3.315 26.757 1.00 90.69 216 MET A O 1
ATOM 1680 N N . SER A 1 217 ? -14.681 3.312 24.931 1.00 90.75 217 SER A N 1
ATOM 1681 C CA . SER A 1 217 ? -14.511 4.769 24.873 1.00 90.75 217 SER A CA 1
ATOM 1682 C C . SER A 1 217 ? -15.855 5.493 24.713 1.00 90.75 217 SER A C 1
ATOM 1684 O O . SER A 1 217 ? -16.151 6.406 25.483 1.00 90.75 217 SER A O 1
ATOM 1686 N N . ASN A 1 218 ? -16.727 5.022 23.815 1.00 93.69 218 ASN A N 1
ATOM 1687 C CA . ASN A 1 218 ? -18.078 5.570 23.661 1.00 93.69 218 ASN A CA 1
ATOM 1688 C C . ASN A 1 218 ? -18.933 5.383 24.926 1.00 93.69 218 ASN A C 1
ATOM 1690 O O . ASN A 1 218 ? -19.700 6.272 25.287 1.00 93.69 218 ASN A O 1
ATOM 1694 N N . PHE A 1 219 ? -18.801 4.250 25.622 1.00 93.06 219 PHE A N 1
ATOM 1695 C CA . PHE A 1 219 ? -19.510 3.997 26.878 1.00 93.06 219 PHE A CA 1
ATOM 1696 C C . PHE A 1 219 ? -19.024 4.916 28.007 1.00 93.06 219 PHE A C 1
ATOM 1698 O O . PHE A 1 219 ? -19.833 5.444 28.771 1.00 93.06 219 PHE A O 1
ATOM 1705 N N . HIS A 1 220 ? -17.714 5.156 28.096 1.00 91.56 220 HIS A N 1
ATOM 1706 C CA . HIS A 1 220 ? -17.127 6.109 29.043 1.00 91.56 220 HIS A CA 1
ATOM 1707 C C . HIS A 1 220 ? -17.581 7.534 28.751 1.00 91.56 220 HIS A C 1
ATOM 1709 O O . HIS A 1 220 ? -17.976 8.250 29.669 1.00 91.56 220 HIS A O 1
ATOM 1715 N N . GLN A 1 221 ? -17.624 7.918 27.476 1.00 94.44 221 GLN A N 1
ATOM 1716 C CA . GLN A 1 221 ? -18.138 9.217 27.065 1.00 94.44 221 GLN A CA 1
ATOM 1717 C C . GLN A 1 221 ? -19.633 9.368 27.388 1.00 94.44 221 GLN A C 1
ATOM 1719 O O . GLN A 1 221 ? -20.041 10.393 27.930 1.00 94.44 221 GLN A O 1
ATOM 1724 N N . ALA A 1 222 ? -20.452 8.344 27.135 1.00 94.56 222 ALA A N 1
ATOM 1725 C CA . ALA A 1 222 ? -21.877 8.360 27.471 1.00 94.56 222 ALA A CA 1
ATOM 1726 C C . ALA A 1 222 ? -22.123 8.431 28.990 1.00 94.56 222 ALA A C 1
ATOM 1728 O O . ALA A 1 222 ? -22.997 9.173 29.449 1.00 94.56 222 ALA A O 1
ATOM 1729 N N . SER A 1 223 ? -21.327 7.704 29.777 1.00 94.06 223 SER A N 1
ATOM 1730 C CA . SER A 1 223 ? -21.397 7.732 31.244 1.00 94.06 223 SER A CA 1
ATOM 1731 C C . SER A 1 223 ? -21.001 9.105 31.791 1.00 94.06 223 SER A C 1
ATOM 1733 O O . SER A 1 223 ? -21.714 9.663 32.623 1.00 94.06 223 SER A O 1
ATOM 1735 N N . TYR A 1 224 ? -19.934 9.703 31.252 1.00 95.44 224 TYR A N 1
ATOM 1736 C CA . TYR A 1 224 ? -19.511 11.063 31.586 1.00 95.44 224 TYR A CA 1
ATOM 1737 C C . TYR A 1 224 ? -20.613 12.092 31.299 1.00 95.44 224 TYR A C 1
ATOM 1739 O O . TYR A 1 224 ? -20.978 12.866 32.183 1.00 95.44 224 TYR A O 1
ATOM 1747 N N . VAL A 1 225 ? -21.203 12.060 30.097 1.00 96.75 225 VAL A N 1
ATOM 1748 C CA . VAL A 1 225 ? -22.309 12.959 29.724 1.00 96.75 225 VAL A CA 1
ATOM 1749 C C . VAL A 1 225 ? -23.497 12.784 30.671 1.00 96.75 225 VAL A C 1
ATOM 1751 O O . VAL A 1 225 ? -24.060 13.774 31.132 1.00 96.75 225 VAL A O 1
ATOM 1754 N N . THR A 1 226 ? -23.843 11.546 31.030 1.00 97.19 226 THR A N 1
ATOM 1755 C CA . THR A 1 226 ? -24.945 11.269 31.963 1.00 97.19 226 THR A CA 1
ATOM 1756 C C . THR A 1 226 ? -24.685 11.903 33.333 1.00 97.19 226 THR A C 1
ATOM 1758 O O . THR A 1 226 ? -25.532 12.652 33.818 1.00 97.19 226 THR A O 1
ATOM 1761 N N . ILE A 1 227 ? -23.495 11.711 33.913 1.00 97.44 227 ILE A N 1
ATOM 1762 C CA . ILE A 1 227 ? -23.123 12.289 35.218 1.00 97.44 227 ILE A CA 1
ATOM 1763 C C . ILE A 1 227 ? -23.164 13.823 35.183 1.00 97.44 227 ILE A C 1
ATOM 1765 O O . ILE A 1 227 ? -23.708 14.447 36.095 1.00 97.44 227 ILE A O 1
ATOM 1769 N N . VAL A 1 228 ? -22.639 14.441 34.121 1.00 97.06 228 VAL A N 1
ATOM 1770 C CA . VAL A 1 228 ? -22.661 15.904 33.955 1.00 97.06 228 VAL A CA 1
ATOM 1771 C C . VAL A 1 228 ? -24.098 16.426 33.845 1.00 97.06 228 VAL A C 1
ATOM 1773 O O . VAL A 1 228 ? -24.443 17.414 34.490 1.00 97.06 228 VAL A O 1
ATOM 1776 N N . THR A 1 229 ? -24.969 15.745 33.095 1.00 97.88 229 THR A N 1
ATOM 1777 C CA . THR A 1 229 ? -26.385 16.142 33.002 1.00 97.88 229 THR A CA 1
ATOM 1778 C C . THR A 1 229 ? -27.149 15.955 34.314 1.00 97.88 229 THR A C 1
ATOM 1780 O O . THR A 1 229 ? -28.045 16.742 34.614 1.00 97.88 229 THR A O 1
ATOM 1783 N N . GLU A 1 230 ? -26.813 14.944 35.121 1.00 97.75 230 GLU A N 1
ATOM 1784 C CA . GLU A 1 230 ? -27.392 14.767 36.458 1.00 97.75 230 GLU A CA 1
ATOM 1785 C C . GLU A 1 230 ? -26.937 15.862 37.428 1.00 97.75 230 GLU A C 1
ATOM 1787 O O . GLU A 1 230 ? -27.755 16.344 38.213 1.00 97.75 230 GLU A O 1
ATOM 1792 N N . LEU A 1 231 ? -25.676 16.302 37.343 1.00 97.81 231 LEU A N 1
ATOM 1793 C CA . LEU A 1 231 ? -25.169 17.441 38.112 1.00 97.81 231 LEU A CA 1
ATOM 1794 C C . LEU A 1 231 ? -25.897 18.741 37.749 1.00 97.81 231 LEU A C 1
ATOM 1796 O O . LEU A 1 231 ? -26.364 19.433 38.651 1.00 97.81 231 LEU A O 1
ATOM 1800 N N . ASP A 1 232 ? -26.075 19.031 36.458 1.00 98.25 232 ASP A N 1
ATOM 1801 C CA . ASP A 1 232 ? -26.827 20.209 35.994 1.00 98.25 232 ASP A CA 1
ATOM 1802 C C . ASP A 1 232 ? -28.289 20.185 36.480 1.00 98.25 232 ASP A C 1
ATOM 1804 O O . ASP A 1 232 ? -28.806 21.172 37.008 1.00 98.25 232 ASP A O 1
ATOM 1808 N N . LYS A 1 233 ? -28.959 19.026 36.395 1.00 97.94 233 LYS A N 1
ATOM 1809 C CA . LYS A 1 233 ? -30.316 18.852 36.943 1.00 97.94 233 LYS A CA 1
ATOM 1810 C C . LYS A 1 233 ? -30.361 19.069 38.455 1.00 97.94 233 LYS A C 1
ATOM 1812 O O . LYS A 1 233 ? -31.327 19.643 38.957 1.00 97.94 233 LYS A O 1
ATOM 1817 N N . LEU A 1 234 ? -29.345 18.608 39.184 1.00 98.06 234 LEU A N 1
ATOM 1818 C CA . LEU A 1 234 ? -29.257 18.770 40.633 1.00 98.06 234 LEU A CA 1
ATOM 1819 C C . LEU A 1 234 ? -29.054 20.242 41.030 1.00 98.06 234 LEU A C 1
ATOM 1821 O O . LEU A 1 234 ? -29.644 20.689 42.012 1.00 98.06 234 LEU A O 1
ATOM 1825 N N . GLU A 1 235 ? -28.270 21.003 40.264 1.00 97.75 235 GLU A N 1
ATOM 1826 C CA . GLU A 1 235 ? -28.076 22.444 40.478 1.00 97.75 235 GLU A CA 1
ATOM 1827 C C . GLU A 1 235 ? -29.359 23.235 40.212 1.00 97.75 235 GLU A C 1
ATOM 1829 O O . GLU A 1 235 ? -29.779 24.016 41.065 1.00 97.75 235 GLU A O 1
ATOM 1834 N N . LYS A 1 236 ? -30.070 22.933 39.119 1.00 97.81 236 LYS A N 1
ATOM 1835 C CA . LYS A 1 236 ? -31.396 23.514 38.849 1.00 97.81 236 LYS A CA 1
ATOM 1836 C C . LYS A 1 236 ? -32.411 23.196 39.949 1.00 97.81 236 LYS A C 1
ATOM 1838 O O . LYS A 1 236 ? -33.215 24.047 40.316 1.00 97.81 236 LYS A O 1
ATOM 1843 N N . ALA A 1 237 ? -32.378 21.982 40.499 1.00 97.69 237 ALA A N 1
ATOM 1844 C CA . ALA A 1 237 ? -33.283 21.588 41.575 1.00 97.69 237 ALA A CA 1
ATOM 1845 C C . ALA A 1 237 ? -32.964 22.285 42.911 1.00 97.69 237 ALA A C 1
ATOM 1847 O O . ALA A 1 237 ? -33.884 22.620 43.658 1.00 97.69 237 ALA A O 1
ATOM 1848 N N . ARG A 1 238 ? -31.682 22.547 43.205 1.00 97.81 238 ARG A N 1
ATOM 1849 C CA . ARG A 1 238 ? -31.267 23.398 44.334 1.00 97.81 238 ARG A CA 1
ATOM 1850 C C . ARG A 1 238 ? -31.862 24.797 44.206 1.00 97.81 238 ARG A C 1
ATOM 1852 O O . ARG A 1 238 ? -32.437 25.294 45.168 1.00 97.81 238 ARG A O 1
ATOM 1859 N N . ASP A 1 239 ? -31.766 25.397 43.023 1.00 97.69 239 ASP A N 1
ATOM 1860 C CA . ASP A 1 239 ? -32.281 26.749 42.772 1.00 97.69 239 ASP A CA 1
ATOM 1861 C C . ASP A 1 239 ? -33.819 26.810 42.870 1.00 97.69 239 ASP A C 1
ATOM 1863 O O . ASP A 1 239 ? -34.380 27.840 43.231 1.00 97.69 239 ASP A O 1
ATOM 1867 N N . ALA A 1 240 ? -34.498 25.680 42.647 1.00 97.81 240 ALA A N 1
ATOM 1868 C CA . ALA A 1 240 ? -35.938 25.509 42.853 1.00 97.81 240 ALA A CA 1
ATOM 1869 C C . ALA A 1 240 ? -36.349 25.213 44.315 1.00 97.81 240 ALA A C 1
ATOM 1871 O O . ALA A 1 240 ? -37.516 24.918 44.571 1.00 97.81 240 ALA A O 1
ATOM 1872 N N . GLY A 1 241 ? -35.421 25.269 45.277 1.00 97.31 241 GLY A N 1
ATOM 1873 C CA . GLY A 1 241 ? -35.717 25.093 46.704 1.00 97.31 241 GLY A CA 1
ATOM 1874 C C . GLY A 1 241 ? -35.571 23.664 47.240 1.00 97.31 241 GLY A C 1
ATOM 1875 O O . GLY A 1 241 ? -36.174 23.333 48.260 1.00 97.31 241 GLY A O 1
ATOM 1876 N N . MET A 1 242 ? -34.786 22.797 46.588 1.00 96.62 242 MET A N 1
ATOM 1877 C CA . MET A 1 242 ? -34.418 21.490 47.153 1.00 96.62 242 MET A CA 1
ATOM 1878 C C . MET A 1 242 ? -33.657 21.645 48.481 1.00 96.62 242 MET A C 1
ATOM 1880 O O . MET A 1 242 ? -32.781 22.498 48.610 1.00 96.62 242 MET A O 1
ATOM 1884 N N . ASP A 1 243 ? -33.944 20.766 49.447 1.00 97.75 243 ASP A N 1
ATOM 1885 C CA . ASP A 1 243 ? -33.256 20.719 50.742 1.00 97.75 243 ASP A CA 1
ATOM 1886 C C . ASP A 1 243 ? -31.723 20.626 50.598 1.00 97.75 243 ASP A C 1
ATOM 1888 O O . ASP A 1 243 ? -31.178 19.750 49.914 1.00 97.75 243 ASP A O 1
ATOM 1892 N N . THR A 1 244 ? -31.020 21.511 51.309 1.00 96.56 244 THR A N 1
ATOM 1893 C CA . THR A 1 244 ? -29.563 21.677 51.249 1.00 96.56 244 THR A CA 1
ATOM 1894 C C . THR A 1 244 ? -28.812 20.403 51.638 1.00 96.56 244 THR A C 1
ATOM 1896 O O . THR A 1 244 ? -27.793 20.077 51.024 1.00 96.56 244 THR A O 1
ATOM 1899 N N . ARG A 1 245 ? -29.304 19.638 52.625 1.00 96.69 245 ARG A N 1
ATOM 1900 C CA . ARG A 1 245 ? -28.647 18.385 53.045 1.00 96.69 245 ARG A CA 1
ATOM 1901 C C . ARG A 1 245 ? -28.732 17.329 51.948 1.00 96.69 245 ARG A C 1
ATOM 1903 O O . ARG A 1 245 ? -27.720 16.714 51.605 1.00 96.69 245 ARG A O 1
ATOM 1910 N N . THR A 1 246 ? -29.915 17.166 51.362 1.00 96.38 246 THR A N 1
ATOM 1911 C CA . THR A 1 246 ? -30.161 16.240 50.250 1.00 96.38 246 THR A CA 1
ATOM 1912 C C . THR A 1 246 ? -29.328 16.604 49.019 1.00 96.38 246 THR A C 1
ATOM 1914 O O . THR A 1 246 ? -28.727 15.723 48.396 1.00 96.38 246 THR A O 1
ATOM 1917 N N . TYR A 1 247 ? -29.224 17.900 48.708 1.00 97.44 247 TYR A N 1
ATOM 1918 C CA . TYR A 1 247 ? -28.374 18.410 47.633 1.00 97.44 247 TYR A CA 1
ATOM 1919 C C . TYR A 1 247 ? -26.901 18.038 47.840 1.00 97.44 247 TYR A C 1
ATOM 1921 O O . TYR A 1 247 ? -26.293 17.435 46.954 1.00 97.44 247 TYR A O 1
ATOM 1929 N N . HIS A 1 248 ? -26.322 18.336 49.009 1.00 97.44 248 HIS A N 1
ATOM 1930 C CA . HIS A 1 248 ? -24.911 18.038 49.270 1.00 97.44 248 HIS A CA 1
ATOM 1931 C C . HIS A 1 248 ? -24.616 16.537 49.248 1.00 97.44 248 HIS A C 1
ATOM 1933 O O . HIS A 1 248 ? -23.595 16.135 48.690 1.00 97.44 248 HIS A O 1
ATOM 1939 N N . ALA A 1 249 ? -25.513 15.709 49.792 1.00 97.31 249 ALA A N 1
ATOM 1940 C CA . ALA A 1 249 ? -25.368 14.258 49.752 1.00 97.31 249 ALA A CA 1
ATOM 1941 C C . ALA A 1 249 ? -25.341 13.733 48.306 1.00 97.31 249 ALA A C 1
ATOM 1943 O O . ALA A 1 249 ? -24.417 13.013 47.930 1.00 97.31 249 ALA A O 1
ATOM 1944 N N . ARG A 1 250 ? -26.300 14.146 47.463 1.00 97.81 250 ARG A N 1
ATOM 1945 C CA . ARG A 1 250 ? -26.347 13.729 46.050 1.00 97.81 250 ARG A CA 1
ATOM 1946 C C . ARG A 1 250 ? -25.180 14.279 45.234 1.00 97.81 250 ARG A C 1
ATOM 1948 O O . ARG A 1 250 ? -24.585 13.534 44.460 1.00 97.81 250 ARG A O 1
ATOM 1955 N N . LYS A 1 251 ? -24.812 15.550 45.430 1.00 97.81 251 LYS A N 1
ATOM 1956 C CA . LYS A 1 251 ? -23.684 16.175 44.725 1.00 97.81 251 LYS A CA 1
ATOM 1957 C C . LYS A 1 251 ? -22.375 15.468 45.052 1.00 97.81 251 LYS A C 1
ATOM 1959 O O . LYS A 1 251 ? -21.585 15.233 44.146 1.00 97.81 251 LYS A O 1
ATOM 1964 N N . LYS A 1 252 ? -22.165 15.088 46.317 1.00 97.75 252 LYS A N 1
ATOM 1965 C CA . LYS A 1 252 ? -20.983 14.326 46.733 1.00 97.75 252 LYS A CA 1
ATOM 1966 C C . LYS A 1 252 ? -20.889 12.991 45.988 1.00 97.75 252 LYS A C 1
ATOM 1968 O O . LYS A 1 252 ? -19.848 12.723 45.404 1.00 97.75 252 LYS A O 1
ATOM 1973 N N . VAL A 1 253 ? -21.982 12.225 45.920 1.00 97.50 253 VAL A N 1
ATOM 1974 C CA . VAL A 1 253 ? -22.027 10.938 45.194 1.00 97.50 253 VAL A CA 1
ATOM 1975 C C . VAL A 1 253 ? -21.729 11.115 43.700 1.00 97.50 253 VAL A C 1
ATOM 1977 O O . VAL A 1 253 ? -20.960 10.346 43.130 1.00 97.50 253 VAL A O 1
ATOM 1980 N N . LEU A 1 254 ? -22.302 12.134 43.050 1.00 97.69 254 LEU A N 1
ATOM 1981 C CA . LEU A 1 254 ? -22.048 12.396 41.626 1.00 97.69 254 LEU A CA 1
ATOM 1982 C C . LEU A 1 254 ? -20.612 12.864 41.359 1.00 97.69 254 LEU A C 1
ATOM 1984 O O . LEU A 1 254 ? -20.008 12.443 40.377 1.00 97.69 254 LEU A O 1
ATOM 1988 N N . MET A 1 255 ? -20.047 13.695 42.238 1.00 97.12 255 MET A N 1
ATOM 1989 C CA . MET A 1 255 ? -18.656 14.149 42.137 1.00 97.12 255 MET A CA 1
ATOM 1990 C C . MET A 1 255 ? -17.659 13.013 42.387 1.00 97.12 255 MET A C 1
ATOM 1992 O O . MET A 1 255 ? -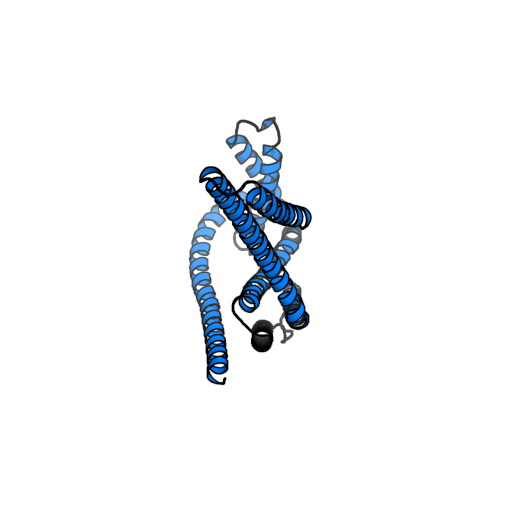16.630 12.960 41.719 1.00 97.12 255 MET A O 1
ATOM 1996 N N . GLU A 1 256 ? -17.959 12.090 43.306 1.00 97.12 256 GLU A N 1
ATOM 1997 C CA . GLU A 1 256 ? -17.160 10.875 43.510 1.00 97.12 256 GLU A CA 1
ATOM 1998 C C . GLU A 1 256 ? -17.168 10.001 42.250 1.00 97.12 256 GLU A C 1
ATOM 2000 O O . GLU A 1 256 ? -16.096 9.673 41.749 1.00 97.12 256 GLU A O 1
ATOM 2005 N N . ARG A 1 257 ? -18.338 9.750 41.644 1.00 96.06 257 ARG A N 1
ATOM 2006 C CA . ARG A 1 257 ? -18.441 9.022 40.362 1.00 96.06 257 ARG A CA 1
ATOM 2007 C C . ARG A 1 257 ? -17.703 9.714 39.216 1.00 96.06 257 ARG A C 1
ATOM 2009 O O . ARG A 1 257 ? -17.085 9.052 38.386 1.00 96.06 257 ARG A O 1
ATOM 2016 N N . LEU A 1 258 ? -17.761 11.046 39.155 1.00 96.06 258 LEU A N 1
ATOM 2017 C CA . LEU A 1 258 ? -17.033 11.826 38.154 1.00 96.06 258 LEU A CA 1
ATOM 2018 C C . LEU A 1 258 ? -15.517 11.678 38.336 1.00 96.06 258 LEU A C 1
ATOM 2020 O O . LEU A 1 258 ? -14.789 11.521 37.357 1.00 96.06 258 LEU A O 1
ATOM 2024 N N . LYS A 1 259 ? -15.045 11.702 39.588 1.00 96.00 259 LYS A N 1
ATOM 2025 C CA . LYS A 1 259 ? -13.634 11.514 39.929 1.00 96.00 259 LYS A CA 1
ATOM 2026 C C . LYS A 1 259 ? -13.163 10.094 39.618 1.00 96.00 259 LYS A C 1
ATOM 2028 O O . LYS A 1 259 ? -12.088 9.950 39.049 1.00 96.00 259 LYS A O 1
ATOM 2033 N N . GLU A 1 260 ? -13.969 9.078 39.930 1.00 94.56 260 GLU A N 1
ATOM 2034 C CA . GLU A 1 260 ? -13.704 7.681 39.558 1.00 94.56 260 GLU A CA 1
ATOM 2035 C C . GLU A 1 260 ? -13.549 7.539 38.039 1.00 94.56 260 GLU A C 1
ATOM 2037 O O . GLU A 1 260 ? -12.559 6.975 37.571 1.00 94.56 260 GLU A O 1
ATOM 2042 N N . HIS A 1 261 ? -14.457 8.142 37.264 1.00 91.62 261 HIS A N 1
ATOM 2043 C CA . HIS A 1 261 ? -14.358 8.171 35.804 1.00 91.62 261 HIS A CA 1
ATOM 2044 C C . HIS A 1 261 ? -13.108 8.894 35.294 1.00 91.62 261 HIS A C 1
ATOM 2046 O O . HIS A 1 261 ? -12.499 8.428 34.336 1.00 91.62 261 HIS A O 1
ATOM 2052 N N . ALA A 1 262 ? -12.719 10.008 35.918 1.00 91.88 262 ALA A N 1
ATOM 2053 C CA . ALA A 1 262 ? -11.519 10.755 35.547 1.00 91.88 262 ALA A CA 1
ATOM 2054 C C . ALA A 1 262 ? -10.219 10.011 35.898 1.00 91.88 262 ALA A C 1
ATOM 2056 O O . ALA A 1 262 ? -9.217 10.213 35.226 1.00 91.88 262 ALA A O 1
ATOM 2057 N N . SER A 1 263 ? -10.227 9.161 36.933 1.00 91.06 263 SER A N 1
ATOM 2058 C CA . SER A 1 263 ? -9.074 8.330 37.317 1.00 91.06 263 SER A CA 1
ATOM 2059 C C . SER A 1 263 ? -8.953 7.010 36.551 1.00 91.06 263 SER A C 1
ATOM 2061 O O . SER A 1 263 ? -7.907 6.372 36.615 1.00 91.06 263 SER A O 1
ATOM 2063 N N . GLY A 1 264 ? -10.027 6.574 35.883 1.00 81.56 264 GLY A N 1
ATOM 2064 C CA . GLY A 1 264 ? -10.053 5.356 35.066 1.00 81.56 264 GLY A CA 1
ATOM 2065 C C . GLY A 1 264 ? -9.672 5.565 33.597 1.00 81.56 264 GLY A C 1
ATOM 2066 O O . GLY A 1 264 ? -9.649 4.589 32.848 1.00 81.56 264 GLY A O 1
ATOM 2067 N N . MET A 1 265 ? -9.416 6.812 33.185 1.00 62.16 265 MET A N 1
ATOM 2068 C CA . MET A 1 265 ? -8.824 7.172 31.889 1.00 62.16 265 MET A CA 1
ATOM 2069 C C . MET A 1 265 ? -7.317 7.358 32.036 1.00 62.16 265 MET A C 1
ATOM 2071 O O . MET A 1 265 ? -6.605 6.964 31.088 1.00 62.16 265 MET A O 1
#

pLDDT: mean 85.3, std 13.65, range [45.81, 98.25]

Secondary structure (DSSP, 8-state):
-HHHHHHHHHHHHHHHHHHHHHHHHHHHHHHHHHHHHHHHHHHHHHHHHHHH-S-S-STHHHHHHHHHHHHHHHHHHHHHTSGGGTT-HHHHHHHHHHHHHHHHHT--HHHHHHHHHHHHHHHHHHHHHHHHHHHHHHHHHH--SHHHHHHHHHHHHHHHHHHHHHTTTTSS-S-TTT-HHHHHHHHHHHHHHHHHHHHHHHHHHHHHHHHHHHHHHHHHHHHHHHHHHHHHHHHHHHHTT--HHHHHHHHHHHHHHHHHHHH--